Protein AF-A0A9J6D3I8-F1 (afdb_monomer)

Radius of gyration: 48.34 Å; Cα contacts (8 Å, |Δi|>4): 145; chains: 1; bounding box: 89×81×182 Å

Solvent-accessible surface area (backbone atoms only — not comparable to full-atom values): 24254 Å² total; per-residue (Å²): 132,80,57,54,45,81,54,94,93,38,80,45,73,52,69,83,80,71,78,53,41,52,40,16,69,66,66,54,48,64,86,48,51,67,92,63,45,95,60,67,54,82,35,45,40,72,47,30,55,50,78,42,70,68,62,49,96,93,42,73,67,88,67,90,76,62,42,22,14,75,70,75,69,44,87,36,45,46,68,40,93,85,39,84,58,28,52,42,73,75,76,62,91,84,64,79,81,75,86,71,77,76,81,75,82,78,89,82,82,89,80,89,82,83,88,82,90,82,87,89,80,84,85,84,90,84,85,88,82,93,86,82,90,82,88,86,82,88,82,87,81,89,79,83,88,81,87,81,82,87,83,81,94,75,80,92,84,79,81,86,81,72,86,78,74,82,75,76,80,74,90,78,80,83,74,93,64,84,78,78,76,78,52,76,67,56,56,51,52,54,51,52,56,52,49,55,53,51,51,52,53,53,51,53,51,52,52,54,53,50,52,53,53,56,60,68,69,60,67,79,78,77,75,77,79,77,85,74,80,90,79,91,75,93,76,92,86,88,90,87,75,84,73,84,75,72,73,74,78,79,66,52,71,72,57,54,56,55,49,51,56,50,49,56,54,49,50,55,52,49,53,52,48,51,53,51,59,68,46,44,63,60,55,51,50,52,55,50,48,54,55,48,51,52,52,50,49,54,51,46,68,63,46,49,60,56,52,50,52,51,51,52,52,50,51,49,64,63,47,49,62,54,54,53,49,51,54,50,52,52,54,52,51,51,51,51,50,53,52,51,54,53,50,53,49,53,53,58,64,64,65,74,71,66,80,76,85,73,84,84,78,83,83,85,135

Structure (mmCIF, N/CA/C/O backbone):
data_AF-A0A9J6D3I8-F1
#
_entry.id   AF-A0A9J6D3I8-F1
#
loop_
_atom_site.group_PDB
_atom_site.id
_atom_site.type_symbol
_atom_site.label_atom_id
_atom_site.label_alt_id
_atom_site.label_comp_id
_atom_site.label_asym_id
_atom_site.label_entity_id
_atom_site.label_seq_id
_atom_site.pdbx_PDB_ins_code
_atom_site.Cartn_x
_atom_site.Cartn_y
_atom_site.Cartn_z
_atom_site.occupancy
_atom_site.B_iso_or_equiv
_atom_site.auth_seq_id
_atom_site.auth_comp_id
_atom_site.auth_asym_id
_atom_site.auth_atom_id
_atom_site.pdbx_PDB_model_num
ATOM 1 N N . MET A 1 1 ? 6.861 -34.821 10.653 1.00 54.72 1 MET A N 1
ATOM 2 C CA . MET A 1 1 ? 7.270 -33.412 10.848 1.00 54.72 1 MET A CA 1
ATOM 3 C C . MET A 1 1 ? 6.424 -32.788 11.945 1.00 54.72 1 MET A C 1
ATOM 5 O O . MET A 1 1 ? 5.216 -33.028 11.930 1.00 54.72 1 MET A O 1
ATOM 9 N N . PRO A 1 2 ? 7.036 -32.062 12.895 1.00 58.28 2 PRO A N 1
ATOM 10 C CA . PRO A 1 2 ? 6.334 -31.507 14.048 1.00 58.28 2 PRO A CA 1
ATOM 11 C C . PRO A 1 2 ? 5.295 -30.477 13.593 1.00 58.28 2 PRO A C 1
ATOM 13 O O . PRO A 1 2 ? 5.563 -29.642 12.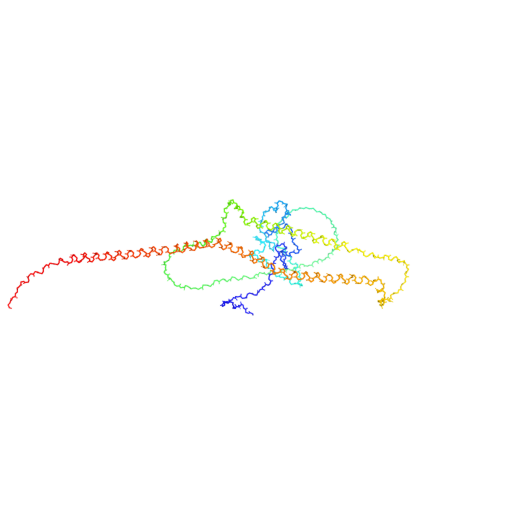732 1.00 58.28 2 PRO A O 1
ATOM 16 N N . ARG A 1 3 ? 4.077 -30.592 14.131 1.00 82.88 3 ARG A N 1
ATOM 17 C CA . ARG A 1 3 ? 2.926 -29.732 13.805 1.00 82.88 3 ARG A CA 1
ATOM 18 C C . ARG A 1 3 ? 2.858 -28.486 14.689 1.00 82.88 3 ARG A C 1
ATOM 20 O O . ARG A 1 3 ? 1.894 -27.739 14.581 1.00 82.88 3 ARG A O 1
ATOM 27 N N . THR A 1 4 ? 3.845 -28.272 15.556 1.00 92.50 4 THR A N 1
ATOM 28 C CA . THR A 1 4 ? 3.891 -27.191 16.543 1.00 92.50 4 THR A CA 1
ATOM 29 C C . THR A 1 4 ? 5.328 -26.693 16.736 1.00 92.50 4 THR A C 1
ATOM 31 O O . THR A 1 4 ? 6.273 -27.472 16.614 1.00 92.50 4 THR A O 1
ATOM 34 N N . VAL A 1 5 ? 5.488 -25.399 17.015 1.00 93.44 5 VAL A N 1
ATOM 35 C CA . VAL A 1 5 ? 6.740 -24.748 17.441 1.00 93.44 5 VAL A CA 1
ATOM 36 C C . VAL A 1 5 ? 6.465 -23.950 18.708 1.00 93.44 5 VAL A C 1
ATOM 38 O O . VAL A 1 5 ? 5.379 -23.396 18.856 1.00 93.44 5 VAL A O 1
ATOM 41 N N . LEU A 1 6 ? 7.434 -23.904 19.619 1.00 94.88 6 LEU A N 1
ATOM 42 C CA . LEU A 1 6 ? 7.361 -23.070 20.814 1.00 94.88 6 LEU A CA 1
ATOM 43 C C . LEU A 1 6 ? 7.843 -21.656 20.457 1.00 94.88 6 LEU A C 1
ATOM 45 O O . LEU A 1 6 ? 8.983 -21.489 20.028 1.00 94.88 6 LEU A O 1
ATOM 49 N N . TYR A 1 7 ? 6.985 -20.651 20.616 1.00 93.12 7 TYR A N 1
ATOM 50 C CA . TYR A 1 7 ? 7.306 -19.236 20.400 1.00 93.12 7 TYR A CA 1
ATOM 51 C C . TYR A 1 7 ? 6.684 -18.422 21.536 1.00 93.12 7 TYR A C 1
ATOM 53 O O . TYR A 1 7 ? 5.507 -18.599 21.826 1.00 93.12 7 TYR A O 1
ATOM 61 N N . ASN A 1 8 ? 7.467 -17.572 22.208 1.00 92.12 8 ASN A N 1
ATOM 62 C CA . ASN A 1 8 ? 7.037 -16.833 23.406 1.00 92.12 8 ASN A CA 1
ATOM 63 C C . ASN A 1 8 ? 6.373 -17.718 24.482 1.00 92.12 8 ASN A C 1
ATOM 65 O O . ASN A 1 8 ? 5.348 -17.353 25.044 1.00 92.12 8 ASN A O 1
ATOM 69 N N . CYS A 1 9 ? 6.944 -18.897 24.751 1.00 93.06 9 CYS A N 1
ATOM 70 C CA . CYS A 1 9 ? 6.402 -19.881 25.701 1.00 93.06 9 CYS A CA 1
ATOM 71 C C . CYS A 1 9 ? 5.016 -20.456 25.337 1.00 93.06 9 CYS A C 1
ATOM 73 O O . CYS A 1 9 ? 4.451 -21.212 26.125 1.00 93.06 9 CYS A O 1
ATOM 75 N N . GLU A 1 10 ? 4.499 -20.183 24.137 1.00 95.50 10 GLU A N 1
ATOM 76 C CA . GLU A 1 10 ? 3.258 -20.761 23.623 1.00 95.50 10 GLU A CA 1
ATOM 77 C C . GLU A 1 10 ? 3.533 -21.765 22.498 1.00 95.50 10 GLU A C 1
ATOM 79 O O . GLU A 1 10 ? 4.381 -21.561 21.623 1.00 95.50 10 GLU A O 1
ATOM 84 N N . TRP A 1 11 ? 2.797 -22.877 22.506 1.00 94.81 11 TRP A N 1
ATOM 85 C CA . TRP A 1 11 ? 2.848 -23.872 21.437 1.00 94.81 11 TRP A CA 1
ATOM 86 C C . TRP A 1 11 ? 1.990 -23.415 20.255 1.00 94.81 11 TRP A C 1
ATOM 88 O O . TRP A 1 11 ? 0.774 -23.604 20.240 1.00 94.81 11 TRP A O 1
ATOM 98 N N . LEU A 1 12 ? 2.625 -22.853 19.228 1.00 92.75 12 LEU A N 1
ATOM 99 C CA . LEU A 1 12 ? 1.948 -22.426 18.007 1.00 92.75 12 LEU A CA 1
ATOM 100 C C . LEU A 1 12 ? 1.883 -23.570 16.989 1.00 92.75 12 LEU A C 1
ATOM 102 O O . LEU A 1 12 ? 2.918 -24.155 16.657 1.00 92.75 12 LEU A O 1
ATOM 106 N N . PRO A 1 13 ? 0.704 -23.892 16.427 1.00 90.00 13 PRO A N 1
ATOM 107 C CA . PRO A 1 13 ? 0.596 -24.898 15.384 1.00 90.00 13 PRO A CA 1
ATOM 108 C C . PRO A 1 13 ? 1.262 -24.417 14.088 1.00 90.00 13 PRO A C 1
ATOM 110 O O . PRO A 1 13 ? 0.811 -23.467 13.445 1.00 90.00 13 PRO A O 1
ATOM 113 N N . VAL A 1 14 ? 2.302 -25.125 13.649 1.00 89.44 14 VAL A N 1
ATOM 114 C CA . VAL A 1 14 ? 2.928 -24.891 12.347 1.00 89.44 14 VAL A CA 1
ATOM 115 C C . VAL A 1 14 ? 2.074 -25.539 11.274 1.00 89.44 14 VAL A C 1
ATOM 117 O O . VAL A 1 14 ? 2.008 -26.762 11.130 1.00 89.44 14 VAL A O 1
ATOM 120 N N . ARG A 1 15 ? 1.437 -24.701 10.463 1.00 79.88 15 ARG A N 1
ATOM 121 C CA . ARG A 1 15 ? 0.871 -25.135 9.189 1.00 79.88 15 ARG A CA 1
ATOM 122 C C . ARG A 1 15 ? 1.967 -25.021 8.141 1.00 79.88 15 ARG A C 1
ATOM 124 O O . ARG A 1 15 ? 2.566 -23.960 8.001 1.00 79.88 15 ARG A O 1
ATOM 131 N N . LEU A 1 16 ? 2.208 -26.099 7.390 1.00 75.56 16 LEU A N 1
ATOM 132 C CA . LEU A 1 16 ? 3.033 -26.042 6.182 1.00 75.56 16 LEU A CA 1
ATOM 133 C C . LEU A 1 16 ? 2.551 -24.862 5.341 1.00 75.56 16 LEU A C 1
ATOM 135 O O . LEU A 1 16 ? 1.403 -24.861 4.883 1.00 75.56 16 LEU A O 1
ATOM 139 N N . TYR A 1 17 ? 3.416 -23.862 5.170 1.00 73.44 17 TYR A N 1
ATOM 140 C CA . TYR A 1 17 ? 3.144 -22.731 4.301 1.00 73.44 17 TYR A CA 1
ATOM 141 C C . TYR A 1 17 ? 2.974 -23.276 2.885 1.00 73.44 17 TYR A C 1
ATOM 143 O O . TYR A 1 17 ? 3.937 -23.538 2.161 1.00 73.44 17 TYR A O 1
ATOM 151 N N . LYS A 1 18 ? 1.724 -23.514 2.483 1.00 70.62 18 LYS A N 1
ATOM 152 C CA . LYS A 1 18 ? 1.412 -23.746 1.081 1.00 70.62 18 LYS A CA 1
ATOM 153 C C . LYS A 1 18 ? 1.742 -22.424 0.409 1.00 70.62 18 LYS A C 1
ATOM 155 O O . LYS A 1 18 ? 1.072 -21.439 0.697 1.00 70.62 18 LYS A O 1
ATOM 160 N N . LYS A 1 19 ? 2.781 -22.401 -0.436 1.00 69.50 19 LYS A N 1
ATOM 161 C CA . LYS A 1 19 ? 3.134 -21.261 -1.296 1.00 69.50 19 LYS A CA 1
ATOM 162 C C . LYS A 1 19 ? 1.958 -20.965 -2.227 1.00 69.50 19 LYS A C 1
ATOM 164 O O . LYS A 1 19 ? 1.922 -21.392 -3.377 1.00 69.50 19 LYS A O 1
ATOM 169 N N . THR A 1 20 ? 0.937 -20.317 -1.695 1.00 76.88 20 THR A N 1
ATOM 170 C CA . THR A 1 20 ? -0.232 -19.893 -2.435 1.00 76.88 20 THR A CA 1
ATOM 171 C C . THR A 1 20 ? 0.034 -18.478 -2.880 1.00 76.88 20 THR A C 1
ATOM 173 O O . THR A 1 20 ? 0.005 -17.547 -2.078 1.00 76.88 20 THR A O 1
ATOM 176 N N . VAL A 1 21 ? 0.328 -18.331 -4.163 1.00 81.25 21 VAL A N 1
ATOM 177 C CA . VAL A 1 21 ? 0.523 -17.017 -4.758 1.00 81.25 21 VAL A CA 1
ATOM 178 C C . VAL A 1 21 ? -0.868 -16.424 -4.990 1.00 81.25 21 VAL A C 1
ATOM 180 O O . VAL A 1 21 ? -1.710 -17.104 -5.591 1.00 81.25 21 VAL A O 1
ATOM 183 N N . PRO A 1 22 ? -1.163 -15.212 -4.487 1.00 85.06 22 PRO A N 1
ATOM 184 C CA . PRO A 1 22 ? -2.427 -14.564 -4.786 1.00 85.06 22 PRO A CA 1
ATOM 185 C C . PRO A 1 22 ? -2.542 -14.353 -6.298 1.00 85.06 22 PRO A C 1
ATOM 187 O O . PRO A 1 22 ? -1.570 -13.992 -6.963 1.00 85.06 22 PRO A O 1
ATOM 190 N N . ALA A 1 23 ? -3.724 -14.599 -6.856 1.00 87.19 23 ALA A N 1
ATOM 191 C CA . ALA A 1 23 ? -3.983 -14.231 -8.241 1.00 87.19 23 ALA A CA 1
ATOM 192 C C . ALA A 1 23 ? -4.012 -12.703 -8.378 1.00 87.19 23 ALA A C 1
ATOM 194 O O . ALA A 1 23 ? -4.581 -12.009 -7.533 1.00 87.19 23 ALA A O 1
ATOM 195 N N . CYS A 1 24 ? -3.413 -12.187 -9.447 1.00 88.56 24 CYS A N 1
ATOM 196 C CA . CYS A 1 24 ? -3.426 -10.770 -9.762 1.00 88.56 24 CYS A CA 1
ATOM 197 C C . CYS A 1 24 ? -4.877 -10.285 -9.928 1.00 88.56 24 CYS A C 1
ATOM 199 O O . CYS A 1 24 ? -5.630 -10.887 -10.700 1.00 88.56 24 CYS A O 1
ATOM 201 N N . PRO A 1 25 ? -5.290 -9.200 -9.247 1.00 83.88 25 PRO A N 1
ATOM 202 C CA . PRO A 1 25 ? -6.663 -8.706 -9.321 1.00 83.88 25 PRO A CA 1
ATOM 203 C C . PRO A 1 25 ? -7.023 -8.152 -10.708 1.00 83.88 25 PRO A C 1
ATOM 205 O O . PRO A 1 25 ? -8.197 -8.145 -11.062 1.00 83.88 25 PRO A O 1
ATOM 208 N N . PHE A 1 26 ? -6.037 -7.737 -11.512 1.00 87.62 26 PHE A N 1
ATOM 209 C CA . PHE A 1 26 ? -6.276 -7.173 -12.844 1.00 87.62 26 PHE A CA 1
ATOM 210 C C . PHE A 1 26 ? -6.470 -8.239 -13.928 1.00 87.62 26 PHE A C 1
ATOM 212 O O . PHE A 1 26 ? -7.399 -8.146 -14.732 1.00 87.62 26 PHE A O 1
ATOM 219 N N . CYS A 1 27 ? -5.615 -9.266 -13.962 1.00 87.62 27 CYS A N 1
ATOM 220 C CA . CYS A 1 27 ? -5.644 -10.277 -15.027 1.00 87.62 27 CYS A CA 1
ATOM 221 C C . CYS A 1 27 ? -6.119 -11.668 -14.570 1.00 87.62 27 CYS A C 1
ATOM 223 O O . CYS A 1 27 ? -6.402 -12.522 -15.410 1.00 87.62 27 CYS A O 1
ATOM 225 N N . GLY A 1 28 ? -6.212 -11.913 -13.260 1.00 85.62 28 GLY A N 1
ATOM 226 C CA . GLY A 1 28 ? -6.651 -13.183 -12.680 1.00 85.62 28 GLY A CA 1
ATOM 227 C C . GLY A 1 28 ? -5.621 -14.318 -12.720 1.00 85.62 28 GLY A C 1
ATOM 228 O O . GLY A 1 28 ? -5.941 -15.430 -12.295 1.00 85.62 28 GLY A O 1
ATOM 229 N N . THR A 1 29 ? -4.398 -14.087 -13.212 1.00 87.88 29 THR A N 1
ATOM 230 C CA . THR A 1 29 ? -3.335 -15.105 -13.219 1.00 87.88 29 THR A CA 1
ATOM 231 C C . THR A 1 29 ? -2.461 -15.010 -11.969 1.00 87.88 29 THR A C 1
ATOM 233 O O . THR A 1 29 ? -2.349 -13.959 -11.343 1.00 87.88 29 THR A O 1
ATOM 236 N N . VAL A 1 30 ? -1.872 -16.134 -11.561 1.00 86.88 30 VAL A N 1
ATOM 237 C CA . VAL A 1 30 ? -0.901 -16.179 -10.456 1.00 86.88 30 VAL A CA 1
ATOM 238 C C . VAL A 1 30 ? 0.516 -15.958 -10.975 1.00 86.88 30 VAL A C 1
ATOM 240 O O . VAL A 1 30 ? 0.806 -16.283 -12.124 1.00 86.88 30 VAL A O 1
ATOM 243 N N . GLY A 1 31 ? 1.400 -15.456 -10.112 1.00 86.38 31 GLY A N 1
ATOM 244 C CA . GLY A 1 31 ? 2.834 -15.326 -10.401 1.00 86.38 31 GLY A CA 1
ATOM 245 C C . GLY A 1 31 ? 3.345 -13.892 -10.523 1.00 86.38 31 GLY A C 1
ATOM 246 O O . GLY A 1 31 ? 4.540 -13.705 -10.699 1.00 86.38 31 GLY A O 1
ATOM 247 N N . HIS A 1 32 ? 2.478 -12.888 -10.398 1.00 90.06 32 HIS A N 1
ATOM 248 C CA . HIS A 1 32 ? 2.875 -11.481 -10.363 1.00 90.06 32 HIS A CA 1
ATOM 249 C C . HIS A 1 32 ? 1.959 -10.676 -9.441 1.00 90.06 32 HIS A C 1
ATOM 251 O O . HIS A 1 32 ? 0.863 -11.120 -9.083 1.00 90.06 32 HIS A O 1
ATOM 257 N N . ARG A 1 33 ? 2.421 -9.489 -9.054 1.00 89.25 33 ARG A N 1
ATOM 258 C CA . ARG A 1 33 ? 1.653 -8.551 -8.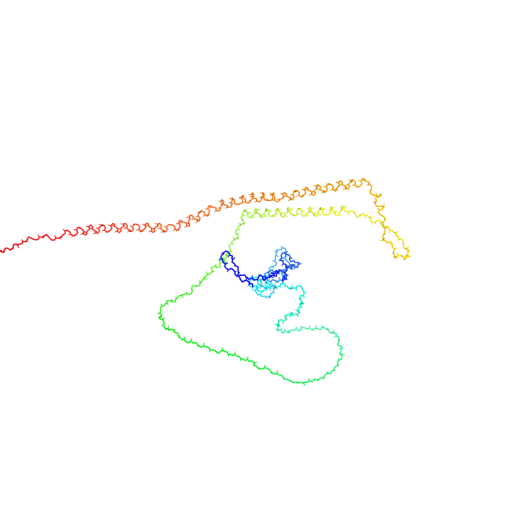239 1.00 89.25 33 ARG A CA 1
ATOM 259 C C . ARG A 1 33 ? 0.846 -7.608 -9.132 1.00 89.25 33 ARG A C 1
ATOM 261 O O . ARG A 1 33 ? 1.110 -7.490 -10.321 1.00 89.25 33 ARG A O 1
ATOM 268 N N . ALA A 1 34 ? -0.160 -6.951 -8.563 1.00 86.19 34 ALA A N 1
ATOM 269 C CA . ALA A 1 34 ? -1.067 -6.074 -9.304 1.00 86.19 34 ALA A CA 1
ATOM 270 C C . ALA A 1 34 ? -0.328 -4.924 -10.026 1.00 86.19 34 ALA A C 1
ATOM 272 O O . ALA A 1 34 ? -0.622 -4.631 -11.179 1.00 86.19 34 ALA A O 1
ATOM 273 N N . ASP A 1 35 ? 0.661 -4.340 -9.355 1.00 88.62 35 ASP A N 1
ATOM 274 C CA . ASP A 1 35 ? 1.550 -3.274 -9.825 1.00 88.62 35 ASP A CA 1
ATOM 275 C C . ASP A 1 35 ? 2.528 -3.721 -10.921 1.00 88.62 35 ASP A C 1
ATOM 277 O O . ASP A 1 35 ? 2.914 -2.918 -11.762 1.00 88.62 35 ASP A O 1
ATOM 281 N N . THR A 1 36 ? 2.882 -5.007 -10.964 1.00 91.25 36 THR A N 1
ATOM 282 C CA . THR A 1 36 ? 3.782 -5.586 -11.977 1.00 91.25 36 THR A CA 1
ATOM 283 C C . THR A 1 36 ? 3.041 -6.457 -12.985 1.00 91.25 36 THR A C 1
ATOM 285 O O . THR A 1 36 ? 3.606 -7.380 -13.574 1.00 91.25 36 THR A O 1
ATOM 288 N N . CYS A 1 37 ? 1.742 -6.207 -13.176 1.00 91.50 37 CYS A N 1
ATOM 289 C CA . CYS A 1 37 ? 0.950 -6.984 -14.112 1.00 91.50 37 CYS A CA 1
ATOM 290 C C . CYS A 1 37 ? 1.461 -6.761 -15.543 1.00 91.50 37 CYS A C 1
ATOM 292 O O . CYS A 1 37 ? 1.400 -5.636 -16.024 1.00 91.50 37 CYS A O 1
ATOM 294 N N . PRO A 1 38 ? 1.897 -7.809 -16.269 1.00 92.38 38 PRO A N 1
ATOM 295 C CA . PRO A 1 38 ? 2.377 -7.660 -17.645 1.00 92.38 38 PRO A CA 1
ATOM 296 C C . PRO A 1 38 ? 1.236 -7.410 -18.641 1.00 92.38 38 PRO A C 1
ATOM 298 O O . PRO A 1 38 ? 1.473 -7.111 -19.806 1.00 92.38 38 PRO A O 1
ATOM 301 N N . ARG A 1 39 ? -0.016 -7.612 -18.213 1.00 89.31 39 ARG A N 1
ATOM 302 C CA . ARG A 1 39 ? -1.226 -7.426 -19.022 1.00 89.31 39 ARG A CA 1
ATOM 303 C C . ARG A 1 39 ? -2.309 -6.751 -18.181 1.00 89.31 39 ARG A C 1
ATOM 305 O O . ARG A 1 39 ? -3.324 -7.396 -17.881 1.00 89.31 39 ARG A O 1
ATOM 312 N N . PRO A 1 40 ? -2.098 -5.496 -17.746 1.00 87.19 40 PRO A N 1
ATOM 313 C CA . PRO A 1 40 ? -3.163 -4.757 -17.098 1.00 87.19 40 PRO A CA 1
ATOM 314 C C . PRO A 1 40 ? -4.270 -4.591 -18.140 1.00 87.19 40 PRO A C 1
ATOM 316 O O . PRO A 1 40 ? -4.008 -4.184 -19.268 1.00 87.19 40 PRO A O 1
ATOM 319 N N . LYS A 1 41 ? -5.500 -4.987 -17.811 1.00 86.00 41 LYS A N 1
ATOM 320 C CA . LYS A 1 41 ? -6.650 -4.725 -18.681 1.00 86.00 41 LYS A CA 1
ATOM 321 C C . LYS A 1 41 ? -7.172 -3.334 -18.321 1.00 86.00 41 LYS A C 1
ATOM 323 O O . LYS A 1 41 ? -7.840 -3.233 -17.288 1.00 86.00 41 LYS A O 1
ATOM 328 N N . PRO A 1 42 ? -6.844 -2.274 -19.088 1.00 84.31 42 PRO A N 1
ATOM 329 C CA . PRO A 1 42 ? -7.384 -0.948 -18.814 1.00 84.31 42 PRO A CA 1
ATOM 330 C C . PRO A 1 42 ? -8.910 -0.991 -18.919 1.00 84.31 42 PRO A C 1
ATOM 332 O O . PRO A 1 42 ? -9.464 -1.798 -19.669 1.00 84.31 42 PRO A O 1
ATOM 335 N N . GLY A 1 43 ? -9.591 -0.163 -18.127 1.00 85.50 43 GLY A N 1
ATOM 336 C CA . GLY A 1 43 ? -11.053 -0.094 -18.144 1.00 85.50 43 GLY A CA 1
ATOM 337 C C . GLY A 1 43 ? -11.734 -1.345 -17.591 1.00 85.50 43 GLY A C 1
ATOM 338 O O . GLY A 1 43 ? -12.799 -1.721 -18.053 1.00 85.50 43 GLY A O 1
ATOM 339 N N . ARG A 1 44 ? -11.145 -2.053 -16.625 1.00 87.56 44 ARG A N 1
ATOM 340 C CA . ARG A 1 44 ? -11.857 -3.120 -15.911 1.00 87.56 44 ARG A CA 1
ATOM 341 C C . ARG A 1 44 ? -12.038 -2.723 -14.457 1.00 87.56 44 ARG A C 1
ATOM 343 O O . ARG A 1 44 ? -11.066 -2.406 -13.776 1.00 87.56 44 ARG A O 1
ATOM 350 N N . CYS A 1 45 ? -13.274 -2.754 -13.969 1.00 86.56 45 CYS A N 1
ATOM 351 C CA . CYS A 1 45 ? -13.543 -2.440 -12.573 1.00 86.56 45 CYS A CA 1
ATOM 352 C C . CYS A 1 45 ? -12.888 -3.485 -11.660 1.00 86.56 45 CYS A C 1
ATOM 354 O O . CYS A 1 45 ? -13.103 -4.688 -11.814 1.00 86.56 45 CYS A O 1
ATOM 356 N N . THR A 1 46 ? -12.111 -3.037 -10.676 1.00 82.12 46 THR A N 1
ATOM 357 C CA . THR A 1 46 ? -11.408 -3.915 -9.723 1.00 82.12 46 THR A CA 1
ATOM 358 C C . THR A 1 46 ? -12.362 -4.656 -8.783 1.00 82.12 46 THR A C 1
ATOM 360 O O . THR A 1 46 ? -12.024 -5.725 -8.272 1.00 82.12 46 THR A O 1
ATOM 363 N N . SER A 1 47 ? -13.567 -4.117 -8.575 1.00 84.56 47 SER A N 1
ATOM 364 C CA . SER A 1 47 ? -14.573 -4.694 -7.679 1.00 84.56 47 SER A CA 1
ATOM 365 C C . SER A 1 47 ? -15.447 -5.746 -8.364 1.00 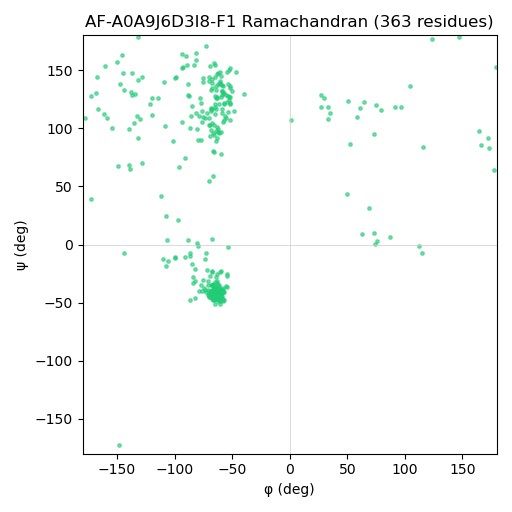84.56 47 SER A C 1
ATOM 367 O O . SER A 1 47 ? -15.613 -6.833 -7.808 1.00 84.56 47 SER A O 1
ATOM 369 N N . CYS A 1 48 ? -15.984 -5.455 -9.555 1.00 86.56 48 CYS A N 1
ATOM 370 C CA . CYS A 1 48 ? -16.901 -6.358 -10.264 1.00 86.56 48 CYS A CA 1
ATOM 371 C C . CYS A 1 48 ? -16.298 -7.077 -11.474 1.00 86.56 48 CYS A C 1
ATOM 373 O O . CYS A 1 48 ? -16.893 -8.023 -11.980 1.00 86.56 48 CYS A O 1
ATOM 375 N N . GLY A 1 49 ? -15.138 -6.644 -11.971 1.00 83.69 49 GLY A N 1
ATOM 376 C CA . GLY A 1 49 ? -14.507 -7.249 -13.139 1.00 83.69 49 GLY A CA 1
ATOM 377 C C . GLY A 1 49 ? -15.166 -6.930 -14.485 1.00 83.69 49 GLY A C 1
ATOM 378 O O . GLY A 1 49 ? -14.676 -7.413 -15.509 1.00 83.69 49 GLY A O 1
ATOM 379 N N . VAL A 1 50 ? -16.239 -6.130 -14.498 1.00 88.56 50 VAL A N 1
ATOM 380 C CA . VAL A 1 50 ? -16.907 -5.648 -15.715 1.00 88.56 50 VAL A CA 1
ATOM 381 C C . VAL A 1 50 ? -15.979 -4.691 -16.461 1.00 88.56 50 VAL A C 1
ATOM 383 O O . VAL A 1 50 ? -15.219 -3.936 -15.845 1.00 88.56 50 VAL A O 1
ATOM 386 N N . GLN A 1 51 ? -16.012 -4.766 -17.792 1.00 88.81 51 GLN A N 1
ATOM 387 C CA . GLN A 1 51 ? -15.316 -3.827 -18.659 1.00 88.81 51 GLN A CA 1
ATOM 388 C C . GLN A 1 51 ? -16.083 -2.498 -18.620 1.00 88.81 51 GLN A C 1
ATOM 390 O O . GLN A 1 51 ? -17.207 -2.411 -19.102 1.00 88.81 51 GLN A O 1
ATOM 395 N N . VAL A 1 52 ? -15.495 -1.498 -17.980 1.00 89.56 52 VAL A N 1
ATOM 396 C CA . VAL A 1 52 ? -15.963 -0.116 -17.972 1.00 89.56 52 VAL A CA 1
ATOM 397 C C . VAL A 1 52 ? -15.317 0.578 -19.176 1.00 89.56 52 VAL A C 1
ATOM 399 O O . VAL A 1 52 ? -14.136 0.328 -19.447 1.00 89.56 52 VAL A O 1
ATOM 402 N N . PRO A 1 53 ? -16.047 1.421 -19.924 1.00 86.75 53 PRO A N 1
ATOM 403 C CA . PRO A 1 53 ? -15.438 2.286 -20.929 1.00 86.75 53 PRO A CA 1
ATOM 404 C C . PRO A 1 53 ? -14.204 3.001 -20.361 1.00 86.75 53 PRO A C 1
ATOM 406 O O . PRO A 1 53 ? -14.121 3.250 -19.154 1.00 86.75 53 PRO A O 1
ATOM 409 N N . ALA A 1 54 ? -13.212 3.272 -21.214 1.00 80.25 54 ALA A N 1
ATOM 410 C CA . ALA A 1 54 ? -12.026 4.012 -20.791 1.00 80.25 54 ALA A CA 1
ATOM 411 C C . ALA A 1 54 ? -12.463 5.315 -20.108 1.00 80.25 54 ALA A C 1
ATOM 413 O O . ALA A 1 54 ? -13.399 5.960 -20.577 1.00 80.25 54 ALA A O 1
ATOM 414 N N . ALA A 1 55 ? -11.819 5.651 -18.985 1.00 81.00 55 ALA A N 1
ATOM 415 C CA . ALA A 1 55 ? -12.179 6.824 -18.199 1.00 81.00 55 ALA A CA 1
ATOM 416 C C . ALA A 1 55 ? -12.234 8.054 -19.112 1.00 81.00 55 ALA A C 1
ATOM 418 O O . ALA A 1 55 ? -11.257 8.380 -19.789 1.00 81.00 55 ALA A O 1
ATOM 419 N N . THR A 1 56 ? -13.395 8.695 -19.147 1.00 80.94 56 THR A N 1
ATOM 420 C CA . THR A 1 56 ? -13.568 10.003 -19.768 1.00 80.94 56 THR A CA 1
ATOM 421 C C . THR A 1 56 ? -12.769 11.043 -18.972 1.00 80.94 56 THR A C 1
ATOM 423 O O . THR A 1 56 ? -12.494 10.816 -17.790 1.00 80.94 56 THR A O 1
ATOM 426 N N . PRO A 1 57 ? -12.373 12.180 -19.574 1.00 84.00 57 PRO A N 1
ATOM 427 C CA . PRO A 1 57 ? -11.665 13.249 -18.859 1.00 84.00 57 PRO A CA 1
ATOM 428 C C . PRO A 1 57 ? -12.413 13.737 -17.605 1.00 84.00 57 PRO A C 1
ATOM 430 O O . PRO A 1 57 ? -11.773 14.159 -16.646 1.00 84.00 57 PRO A O 1
ATOM 433 N N . ASP A 1 58 ? -13.738 13.576 -17.572 1.00 82.62 58 ASP A N 1
ATOM 434 C CA . ASP A 1 58 ? -14.607 13.931 -16.443 1.00 82.62 58 ASP A CA 1
ATOM 435 C C . ASP A 1 58 ? -14.642 12.884 -15.309 1.00 82.62 58 ASP A C 1
ATOM 437 O O . ASP A 1 58 ? -15.340 13.064 -14.313 1.00 82.62 58 ASP A O 1
ATOM 441 N N . GLY A 1 59 ? -13.890 11.783 -15.430 1.00 77.81 59 GLY A N 1
ATOM 442 C CA . GLY A 1 59 ? -13.783 10.738 -14.410 1.00 77.81 59 GLY A CA 1
ATOM 443 C C . GLY A 1 59 ? -14.155 9.331 -14.898 1.00 77.81 59 GLY A C 1
ATOM 444 O O . GLY A 1 59 ? -14.515 9.126 -16.062 1.00 77.81 59 GLY A O 1
ATOM 445 N N . PRO A 1 60 ? -14.023 8.310 -14.027 1.00 76.81 60 PRO A N 1
ATOM 446 C CA . PRO A 1 60 ? -14.421 6.945 -14.348 1.00 76.81 60 PRO A CA 1
ATOM 447 C C . PRO A 1 60 ? -15.933 6.885 -14.569 1.00 76.81 60 PRO A C 1
ATOM 449 O O . PRO A 1 60 ? -16.700 7.286 -13.700 1.00 76.81 60 PRO A O 1
ATOM 452 N N . THR A 1 61 ? -16.356 6.350 -15.715 1.00 84.75 61 THR A N 1
ATOM 453 C CA . THR A 1 61 ? -17.775 6.186 -16.040 1.00 84.75 61 THR A CA 1
ATOM 454 C C . THR A 1 61 ? -18.476 5.409 -14.928 1.00 84.75 61 THR A C 1
ATOM 456 O O . THR A 1 61 ? -18.079 4.283 -14.588 1.00 84.75 61 THR A O 1
ATOM 459 N N . GLU A 1 62 ? -19.509 6.016 -14.346 1.00 87.00 62 GLU A N 1
ATOM 460 C CA . GLU A 1 62 ? -20.344 5.341 -13.364 1.00 87.00 62 GLU A CA 1
ATOM 461 C C . GLU A 1 62 ? -20.948 4.087 -13.997 1.00 87.00 62 GLU A C 1
ATOM 463 O O . GLU A 1 62 ? -21.478 4.096 -15.107 1.00 87.00 62 GLU A O 1
ATOM 468 N N . HIS A 1 63 ? -20.828 2.969 -13.293 1.00 89.06 63 HIS A N 1
ATOM 469 C CA . HIS A 1 63 ? -21.470 1.721 -13.670 1.00 89.06 63 HIS A CA 1
ATOM 470 C C . HIS A 1 63 ? -22.052 1.092 -12.414 1.00 89.06 63 HIS A C 1
ATOM 472 O O . HIS A 1 63 ? -21.488 1.208 -11.321 1.00 89.06 63 HIS A O 1
ATOM 478 N N . GLN A 1 64 ? -23.166 0.381 -12.566 1.00 92.44 64 GLN A N 1
ATOM 479 C CA . GLN A 1 64 ? -23.763 -0.352 -11.461 1.00 92.44 64 GLN A CA 1
ATOM 480 C C . GLN A 1 64 ? -22.844 -1.521 -11.078 1.00 92.44 64 GLN A C 1
ATOM 482 O O . GLN A 1 64 ? -22.789 -2.563 -11.735 1.00 92.44 64 GLN A O 1
ATOM 487 N N . CYS A 1 65 ? -22.046 -1.319 -10.031 1.00 91.12 65 CYS A N 1
ATOM 488 C CA . CYS A 1 65 ? -21.013 -2.260 -9.629 1.00 91.12 65 CYS A CA 1
ATOM 489 C C . CYS A 1 65 ? -21.618 -3.426 -8.835 1.00 91.12 65 CYS A C 1
ATOM 491 O O . CYS A 1 65 ? -21.706 -3.383 -7.610 1.00 91.12 65 CYS A O 1
ATOM 493 N N . ILE A 1 66 ? -22.015 -4.494 -9.529 1.00 92.44 66 ILE A N 1
ATOM 494 C CA . ILE A 1 66 ? -22.410 -5.753 -8.885 1.00 92.44 66 ILE A CA 1
ATOM 495 C C . ILE A 1 66 ? -21.140 -6.583 -8.649 1.00 92.44 66 ILE A C 1
ATOM 497 O O . ILE A 1 66 ? -20.529 -7.032 -9.620 1.00 92.44 66 ILE A O 1
ATOM 501 N N . PRO A 1 67 ? -20.684 -6.789 -7.399 1.00 88.56 67 PRO A N 1
ATOM 502 C CA . PRO A 1 67 ? -19.417 -7.460 -7.132 1.00 88.56 67 PRO A CA 1
ATOM 503 C C . PRO A 1 67 ? -19.436 -8.893 -7.673 1.00 88.56 67 PRO A C 1
ATOM 505 O O . PRO A 1 67 ? -20.245 -9.716 -7.256 1.00 88.56 67 PRO A O 1
ATOM 508 N N . SER A 1 68 ? -18.504 -9.195 -8.573 1.00 91.50 68 SER A N 1
ATOM 509 C CA . SER A 1 68 ? -18.314 -10.516 -9.163 1.00 91.50 68 SER A CA 1
ATOM 510 C C . SER A 1 68 ? -16.833 -10.874 -9.154 1.00 91.50 68 SER A C 1
ATOM 512 O O . SER A 1 68 ? -15.961 -10.100 -9.558 1.00 91.50 68 SER A O 1
ATOM 514 N N . CYS A 1 69 ? -16.530 -12.061 -8.642 1.00 88.56 69 CYS A N 1
ATOM 515 C CA . CYS A 1 69 ? -15.173 -12.536 -8.471 1.00 88.56 69 CYS A CA 1
ATOM 516 C C . CYS A 1 69 ? -14.607 -12.978 -9.819 1.00 88.56 69 CYS A C 1
ATOM 518 O O . CYS A 1 69 ? -15.002 -14.014 -10.344 1.00 88.56 69 CYS A O 1
ATOM 520 N N . LEU A 1 70 ? -13.580 -12.304 -10.328 1.00 84.69 70 LEU A N 1
ATOM 521 C CA . LEU A 1 70 ? -12.928 -12.668 -11.593 1.00 84.69 70 LEU A CA 1
ATOM 522 C C . LEU A 1 70 ? -12.337 -14.084 -11.604 1.00 84.69 70 LEU A C 1
ATOM 524 O O . LEU A 1 70 ? -12.131 -14.667 -12.664 1.00 84.69 70 LEU A O 1
ATOM 528 N N . LEU A 1 71 ? -12.047 -14.643 -10.428 1.00 86.88 71 LEU A N 1
ATOM 529 C CA . LEU A 1 71 ? -11.416 -15.955 -10.308 1.00 86.88 71 LEU A CA 1
ATOM 530 C C . LEU A 1 71 ? -12.421 -17.104 -10.382 1.00 86.88 71 LEU A C 1
ATOM 532 O O . LEU A 1 71 ? -12.010 -18.216 -10.726 1.00 86.88 71 LEU A O 1
ATOM 536 N N . ARG A 1 72 ? -13.681 -16.867 -9.982 1.00 89.56 72 ARG A N 1
ATOM 537 C CA . ARG A 1 72 ? -14.698 -17.918 -9.777 1.00 89.56 72 ARG A CA 1
ATOM 538 C C . ARG A 1 72 ? -16.134 -17.548 -10.162 1.00 89.56 72 ARG A C 1
ATOM 540 O O . ARG A 1 72 ? -16.990 -18.415 -10.089 1.00 89.56 72 ARG A O 1
ATOM 547 N N . GLY A 1 73 ? -16.408 -16.297 -10.515 1.00 89.19 73 GLY A N 1
ATOM 548 C CA . GLY A 1 73 ? -17.737 -15.777 -10.855 1.00 89.19 73 GLY A CA 1
ATOM 549 C C . GLY A 1 73 ? -18.703 -15.590 -9.677 1.00 89.19 73 GLY A C 1
ATOM 550 O O . GLY A 1 73 ? -19.885 -15.380 -9.903 1.00 89.19 73 GLY A O 1
ATOM 551 N N . GLY A 1 74 ? -18.247 -15.702 -8.423 1.00 91.75 74 GLY A N 1
ATOM 552 C CA . GLY A 1 74 ? -19.119 -15.558 -7.245 1.00 91.75 74 GLY A CA 1
ATOM 553 C C . GLY A 1 74 ? -19.394 -14.100 -6.856 1.00 91.75 74 GLY A C 1
ATOM 554 O O . GLY A 1 74 ? -18.578 -13.237 -7.158 1.00 91.75 74 GLY A O 1
ATOM 555 N N . GLY A 1 75 ? -20.479 -13.850 -6.112 1.00 93.00 75 GLY A N 1
ATOM 556 C CA . GLY A 1 75 ? -20.928 -12.523 -5.647 1.00 93.00 75 GLY A CA 1
ATOM 557 C C . GLY A 1 75 ? -20.051 -11.865 -4.568 1.00 93.00 75 GLY A C 1
ATOM 558 O O . GLY A 1 75 ? -20.520 -11.565 -3.477 1.00 93.00 75 GLY A O 1
ATOM 559 N N . HIS A 1 76 ? -18.750 -11.722 -4.815 1.00 90.19 76 HIS A N 1
ATOM 560 C CA . HIS A 1 76 ? -17.790 -11.080 -3.914 1.00 90.19 76 HIS A CA 1
ATOM 561 C C . HIS A 1 76 ? -16.654 -10.425 -4.703 1.00 90.19 76 HIS A C 1
ATOM 563 O O . HIS A 1 76 ? -16.336 -10.841 -5.817 1.00 90.19 76 HIS A O 1
ATOM 569 N N . LYS A 1 77 ? -15.983 -9.438 -4.098 1.00 86.75 77 LYS A N 1
ATOM 570 C CA . LYS A 1 77 ? -14.819 -8.775 -4.705 1.00 86.75 77 LYS A CA 1
ATOM 571 C C . LYS A 1 77 ? -13.686 -9.773 -4.969 1.00 86.75 77 LYS A C 1
ATOM 573 O O . LYS A 1 77 ? -13.400 -10.657 -4.152 1.00 86.75 77 LYS A O 1
ATOM 578 N N . THR A 1 78 ? -13.008 -9.618 -6.102 1.00 84.12 78 THR A N 1
ATOM 579 C CA . THR A 1 78 ? -11.843 -10.439 -6.460 1.00 84.12 78 THR A CA 1
ATOM 580 C C . THR A 1 78 ? -10.763 -10.330 -5.379 1.00 84.12 78 THR A C 1
ATOM 582 O O . THR A 1 78 ? -10.295 -9.240 -5.075 1.00 84.12 78 THR A O 1
ATOM 585 N N . GLY A 1 79 ? -10.374 -11.459 -4.775 1.00 80.31 79 GLY A N 1
ATOM 586 C CA . GLY A 1 79 ? -9.354 -11.489 -3.717 1.00 80.31 79 GLY A CA 1
ATOM 587 C C . GLY A 1 79 ? -9.862 -11.259 -2.287 1.00 80.31 79 GLY A C 1
ATOM 588 O O . GLY A 1 79 ? -9.041 -11.219 -1.372 1.00 80.31 79 GLY A O 1
ATOM 589 N N . ALA A 1 80 ? -11.181 -11.172 -2.063 1.00 88.81 80 ALA A N 1
ATOM 590 C CA . ALA A 1 80 ? -11.757 -11.124 -0.715 1.00 88.81 80 ALA A CA 1
ATOM 591 C C . ALA A 1 80 ? -11.255 -12.285 0.172 1.00 88.81 80 ALA A C 1
ATOM 593 O O . ALA A 1 80 ? -10.937 -13.367 -0.330 1.00 88.81 80 ALA A O 1
ATOM 594 N N . ALA A 1 81 ? -11.211 -12.088 1.495 1.00 86.50 81 ALA A N 1
ATOM 595 C CA . ALA A 1 81 ? -10.706 -13.087 2.446 1.00 86.50 81 ALA A CA 1
ATOM 596 C C . ALA A 1 81 ? -11.424 -14.449 2.334 1.00 86.50 81 ALA A C 1
ATOM 598 O O . ALA A 1 81 ? -10.775 -15.488 2.400 1.00 86.50 81 ALA A O 1
ATOM 599 N N . GLY A 1 82 ? -12.734 -14.443 2.055 1.00 87.88 82 GLY A N 1
ATOM 600 C CA . GLY A 1 82 ? -13.540 -15.650 1.820 1.00 87.88 82 GLY A CA 1
ATOM 601 C C . GLY A 1 82 ? -13.417 -16.257 0.414 1.00 87.88 82 GLY A C 1
ATOM 602 O O . GLY A 1 82 ? -14.021 -17.290 0.114 1.00 87.88 82 GLY A O 1
ATOM 603 N N . CYS A 1 83 ? -12.639 -15.657 -0.490 1.00 88.12 83 CYS A N 1
ATOM 604 C CA . CYS A 1 83 ? -12.441 -16.202 -1.823 1.00 88.12 83 CYS A CA 1
ATOM 605 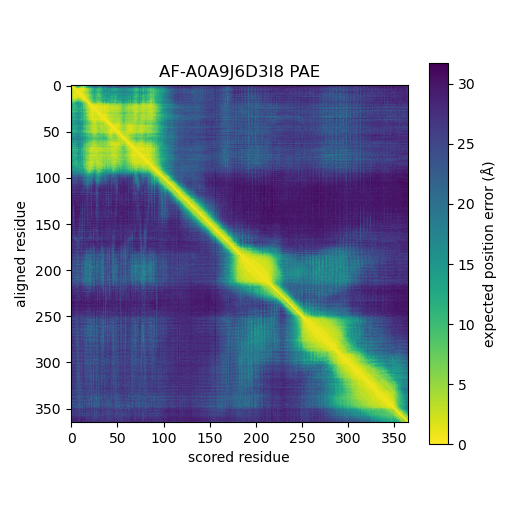C C . CYS A 1 83 ? -11.465 -17.388 -1.772 1.00 88.12 83 CYS A C 1
ATOM 607 O O . CYS A 1 83 ? -10.272 -17.244 -2.001 1.00 88.12 83 CYS A O 1
ATOM 609 N N . ALA A 1 84 ? -11.966 -18.603 -1.588 1.00 87.06 84 ALA A N 1
ATOM 610 C CA . ALA A 1 84 ? -11.234 -19.854 -1.843 1.00 87.06 84 ALA A CA 1
ATOM 611 C C . ALA A 1 84 ? -10.596 -20.006 -3.260 1.00 87.06 84 ALA A C 1
ATOM 613 O O . ALA A 1 84 ? -9.946 -21.008 -3.524 1.00 87.06 84 ALA A O 1
ATOM 614 N N . GLY A 1 85 ? -10.761 -19.043 -4.180 1.00 85.38 85 GLY A N 1
ATOM 615 C CA . GLY A 1 85 ? -10.066 -18.977 -5.473 1.00 85.38 85 GLY A CA 1
ATOM 616 C 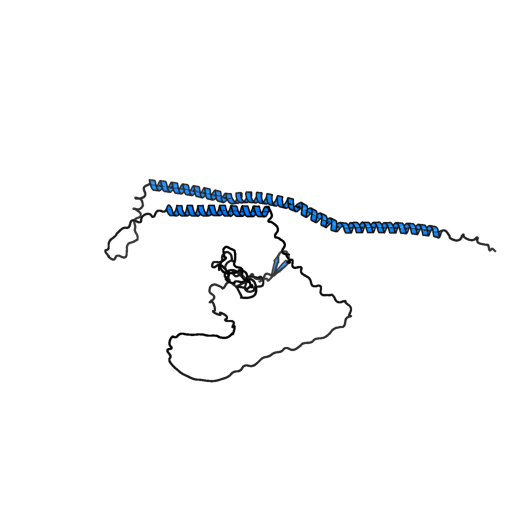C . GLY A 1 85 ? -8.880 -18.010 -5.473 1.00 85.38 85 GLY A C 1
ATOM 617 O O . GLY A 1 85 ? -8.088 -18.044 -6.410 1.00 85.38 85 GLY A O 1
ATOM 618 N N . ARG A 1 86 ? -8.749 -17.175 -4.425 1.00 86.25 86 ARG A N 1
ATOM 619 C CA . ARG A 1 86 ? -7.668 -16.194 -4.213 1.00 86.25 86 ARG A CA 1
ATOM 620 C C . ARG A 1 86 ? -6.295 -16.842 -4.286 1.00 86.25 86 ARG A C 1
ATOM 622 O O . ARG A 1 86 ? -5.351 -16.244 -4.787 1.00 86.25 86 ARG A O 1
ATOM 629 N N . PHE A 1 87 ? -6.217 -18.065 -3.787 1.00 85.44 87 PHE A N 1
ATOM 630 C CA . PHE A 1 87 ? -5.006 -18.846 -3.663 1.00 85.44 87 PHE A CA 1
ATOM 631 C C . PHE A 1 87 ? -5.045 -19.982 -4.679 1.00 85.44 87 PHE A C 1
ATOM 633 O O . PHE A 1 87 ? -5.720 -20.988 -4.461 1.00 85.44 87 PHE A O 1
ATOM 640 N N . ARG A 1 88 ? -4.327 -19.834 -5.797 1.00 80.69 88 ARG A N 1
ATOM 641 C CA . ARG A 1 88 ? -4.091 -20.959 -6.711 1.00 80.69 88 ARG A CA 1
ATOM 642 C C . ARG A 1 88 ? -2.710 -21.534 -6.446 1.00 80.69 88 ARG A C 1
ATOM 644 O O . ARG A 1 88 ? -1.765 -20.808 -6.137 1.00 80.69 88 ARG A O 1
ATOM 651 N N . GLN A 1 89 ? -2.599 -22.851 -6.561 1.00 77.88 89 GLN A N 1
ATOM 652 C CA . GLN A 1 89 ? -1.289 -23.480 -6.599 1.00 77.88 89 GLN A CA 1
ATOM 653 C C . GLN A 1 89 ? -0.613 -23.090 -7.919 1.00 77.88 89 GLN A C 1
ATOM 655 O O . GLN A 1 89 ? -1.273 -23.160 -8.963 1.00 77.88 89 GLN A O 1
ATOM 660 N N . PRO A 1 90 ? 0.662 -22.663 -7.896 1.00 72.44 90 PRO A N 1
ATOM 661 C CA . PRO A 1 90 ? 1.430 -22.490 -9.117 1.00 72.44 90 PRO A CA 1
ATOM 662 C C . PRO A 1 90 ? 1.355 -23.789 -9.915 1.00 72.44 90 PRO A C 1
ATOM 664 O O . PRO A 1 90 ? 1.660 -24.864 -9.393 1.00 72.44 90 PRO A O 1
ATOM 667 N N . VAL A 1 91 ? 0.899 -23.705 -11.163 1.00 71.00 91 VAL A N 1
ATOM 668 C CA . VAL A 1 91 ? 0.947 -24.859 -12.058 1.00 71.00 91 VAL A CA 1
ATOM 669 C C . VAL A 1 91 ? 2.427 -25.150 -12.272 1.00 71.00 91 VAL A C 1
ATOM 671 O O . VAL A 1 91 ? 3.153 -24.274 -12.741 1.00 71.00 91 VAL A O 1
ATOM 674 N N . LYS A 1 92 ? 2.894 -26.339 -11.878 1.00 75.56 92 LYS A N 1
ATOM 675 C CA . LYS A 1 92 ? 4.277 -26.753 -12.139 1.00 75.56 92 LYS A CA 1
ATOM 676 C C . LYS A 1 92 ? 4.498 -26.680 -13.652 1.00 75.56 92 LYS A C 1
ATOM 678 O O . LYS A 1 92 ? 3.747 -27.307 -14.403 1.00 75.56 92 LYS A O 1
ATOM 683 N N . SER A 1 93 ? 5.474 -25.888 -14.091 1.00 64.94 93 SER A N 1
ATOM 684 C CA . SER A 1 93 ? 5.889 -25.821 -15.493 1.00 64.94 93 SER A CA 1
ATOM 685 C C . SER A 1 93 ? 6.199 -27.241 -15.971 1.00 64.94 93 SER A C 1
ATOM 687 O O . SER A 1 93 ? 7.094 -27.880 -15.425 1.00 64.94 93 SER A O 1
ATOM 689 N N . GLY A 1 94 ? 5.405 -27.762 -16.910 1.00 73.62 94 GLY A N 1
ATOM 690 C CA . GLY A 1 94 ? 5.544 -29.126 -17.439 1.00 73.62 94 GLY A CA 1
ATOM 691 C C . GLY A 1 94 ? 4.380 -30.078 -17.150 1.00 73.62 94 GLY A C 1
ATOM 692 O O . GLY A 1 94 ? 4.346 -31.162 -17.721 1.00 73.62 94 GLY A O 1
ATOM 693 N N . SER A 1 95 ? 3.390 -29.705 -16.328 1.00 60.91 95 SER A N 1
ATOM 694 C CA . SER A 1 95 ? 2.160 -30.506 -16.242 1.00 60.91 95 SER A CA 1
ATOM 695 C C . SER A 1 95 ? 1.284 -30.226 -17.475 1.00 60.91 95 SER A C 1
ATOM 697 O O . SER A 1 95 ? 0.938 -29.059 -17.698 1.00 60.91 95 SER A O 1
ATOM 699 N N . PRO A 1 96 ? 0.932 -31.241 -18.292 1.00 58.62 96 PRO A N 1
ATOM 700 C CA . PRO A 1 96 ? 0.068 -31.053 -19.450 1.00 58.62 96 PRO A CA 1
ATOM 701 C C . PRO A 1 96 ? -1.220 -30.372 -19.001 1.00 58.62 96 PRO A C 1
ATOM 703 O O . PRO A 1 96 ? -1.871 -30.826 -18.056 1.00 58.62 96 PRO A O 1
ATOM 706 N N . ARG A 1 97 ? -1.594 -29.266 -19.655 1.00 54.16 97 ARG A N 1
ATOM 707 C CA . ARG A 1 97 ? -2.909 -28.655 -19.448 1.00 54.16 97 ARG A CA 1
ATOM 708 C C . ARG A 1 97 ? -3.951 -29.667 -19.909 1.00 54.16 97 ARG A C 1
ATOM 710 O O . ARG A 1 97 ? -4.303 -29.696 -21.080 1.00 54.16 97 ARG A O 1
ATOM 717 N N . GLY A 1 98 ? -4.431 -30.498 -18.987 1.00 48.59 98 GLY A N 1
ATOM 718 C CA . GLY A 1 98 ? -5.610 -31.315 -19.209 1.00 48.59 98 GLY A CA 1
ATOM 719 C C . GLY A 1 98 ? -6.748 -30.367 -19.552 1.00 48.59 98 GLY A C 1
ATOM 720 O O . GLY A 1 98 ? -7.216 -29.618 -18.695 1.00 48.59 98 GLY A O 1
ATOM 721 N N . SER A 1 99 ? -7.142 -30.360 -20.819 1.00 49.56 99 SER A N 1
ATOM 722 C CA . SER A 1 99 ? -8.250 -29.618 -21.410 1.00 49.56 99 SER A CA 1
ATOM 723 C C . SER A 1 99 ? -9.589 -30.136 -20.874 1.00 49.56 99 SER A C 1
ATOM 725 O O . SER A 1 99 ? -10.465 -30.567 -21.607 1.00 49.56 99 SER A O 1
ATOM 727 N N . LYS A 1 100 ? -9.776 -30.086 -19.555 1.00 46.38 100 LYS A N 1
ATOM 728 C CA . LYS A 1 100 ? -11.080 -30.202 -18.907 1.00 46.38 100 LYS A CA 1
ATOM 729 C C . LYS A 1 100 ? -11.582 -28.791 -18.643 1.00 46.38 100 LYS A C 1
ATOM 731 O O . LYS A 1 100 ? -11.684 -28.336 -17.506 1.00 46.38 100 LYS A O 1
ATOM 736 N N . LEU A 1 101 ? -11.870 -28.080 -19.733 1.00 45.44 101 LEU A N 1
ATOM 737 C CA . LEU A 1 101 ? -12.809 -26.972 -19.674 1.00 45.44 101 LEU A CA 1
ATOM 738 C C . LEU A 1 101 ? -14.144 -27.610 -19.272 1.00 45.44 101 LEU A C 1
ATOM 740 O O . LEU A 1 101 ? -14.778 -28.312 -20.053 1.00 45.44 101 LEU A O 1
ATOM 744 N N . ARG A 1 102 ? -14.496 -27.490 -17.990 1.00 45.62 102 ARG A N 1
ATOM 745 C CA . ARG A 1 102 ? -15.799 -27.898 -17.473 1.00 45.62 102 ARG A CA 1
ATOM 746 C C . ARG A 1 102 ? -16.826 -26.961 -18.102 1.00 45.62 102 ARG A C 1
ATOM 748 O O . ARG A 1 102 ? -17.047 -25.863 -17.604 1.00 45.62 102 ARG A O 1
ATOM 755 N N . THR A 1 103 ? -17.442 -27.408 -19.188 1.00 38.72 103 THR A N 1
ATOM 756 C CA . THR A 1 103 ? -18.754 -26.936 -19.624 1.00 38.72 103 THR A CA 1
ATOM 757 C C . THR A 1 103 ? -19.752 -27.401 -18.564 1.00 38.72 103 THR A C 1
ATOM 759 O O . THR A 1 103 ? -20.347 -28.469 -18.664 1.00 38.72 103 THR A O 1
ATOM 762 N N . THR A 1 104 ? -19.851 -26.675 -17.451 1.00 41.88 104 THR A N 1
ATOM 763 C CA . THR A 1 104 ? -20.991 -26.816 -16.541 1.00 41.88 104 THR A CA 1
ATOM 764 C C . THR A 1 104 ? -22.188 -26.190 -17.234 1.00 41.88 104 THR A C 1
ATOM 766 O O . THR A 1 104 ? -22.178 -24.995 -17.519 1.00 41.88 104 THR A O 1
ATOM 769 N N . GLY A 1 105 ? -23.150 -27.044 -17.579 1.00 39.56 105 GLY A N 1
ATOM 770 C CA . GLY A 1 105 ? -24.308 -26.713 -18.390 1.00 39.56 105 GLY A CA 1
ATOM 771 C C . GLY A 1 105 ? -25.198 -25.631 -17.790 1.00 39.56 105 GLY A C 1
ATOM 772 O O . GLY A 1 105 ? -25.497 -25.634 -16.599 1.00 39.56 105 GLY A O 1
ATOM 773 N N . GLY A 1 106 ? -25.657 -24.753 -18.674 1.00 33.69 106 GLY A N 1
ATOM 774 C CA . GLY A 1 106 ? -26.939 -24.076 -18.572 1.00 33.69 106 GLY A CA 1
ATOM 775 C C . GLY A 1 106 ? -27.736 -24.466 -19.811 1.00 33.69 106 GLY A C 1
ATOM 776 O O . GLY A 1 106 ? -27.341 -24.132 -20.924 1.00 33.69 106 GLY A O 1
ATOM 777 N N . GLY A 1 107 ? -28.796 -25.250 -19.623 1.00 41.47 107 GLY A N 1
ATOM 778 C CA . GLY A 1 107 ? -29.820 -25.448 -20.643 1.00 41.47 107 GLY A CA 1
ATOM 779 C C . GLY A 1 107 ? -30.710 -24.208 -20.727 1.00 41.47 107 GLY A C 1
ATOM 780 O O . GLY A 1 107 ? -30.999 -23.598 -19.700 1.00 41.47 107 GLY A O 1
ATOM 781 N N . GLY A 1 108 ? -31.137 -23.847 -21.938 1.00 32.09 108 GLY A N 1
ATOM 782 C CA . GLY A 1 108 ? -32.090 -22.757 -22.157 1.00 32.09 108 GLY A CA 1
ATOM 783 C C . GLY A 1 108 ? -32.189 -22.300 -23.614 1.00 32.09 108 GLY A C 1
ATOM 784 O O . GLY A 1 108 ? -31.492 -21.378 -24.004 1.00 32.09 108 GLY A O 1
ATOM 785 N N . ALA A 1 109 ? -33.038 -22.998 -24.375 1.00 36.88 109 ALA A N 1
ATOM 786 C CA . ALA A 1 109 ? -33.870 -22.577 -25.516 1.00 36.88 109 ALA A CA 1
ATOM 787 C C . ALA A 1 109 ? -33.392 -21.508 -26.540 1.00 36.88 109 ALA A C 1
ATOM 789 O O . ALA A 1 109 ? -33.343 -20.318 -26.261 1.00 36.88 109 ALA A O 1
ATOM 790 N N . GLN A 1 110 ? -33.175 -21.999 -27.770 1.00 41.56 110 GLN A N 1
ATOM 791 C CA . GLN A 1 110 ? -33.657 -21.532 -29.091 1.00 41.56 110 GLN A CA 1
ATOM 792 C C . GLN A 1 110 ? -34.007 -20.043 -29.322 1.00 41.56 110 GLN A C 1
ATOM 794 O O . GLN A 1 110 ? -34.906 -19.501 -28.695 1.00 41.56 110 GLN A O 1
ATOM 799 N N . THR A 1 111 ? -33.441 -19.459 -30.386 1.00 35.97 111 THR A N 1
ATOM 800 C CA . THR A 1 111 ? -34.119 -19.107 -31.665 1.00 35.97 111 THR A CA 1
ATOM 801 C C . THR A 1 111 ? -33.043 -18.741 -32.709 1.00 35.97 111 THR A C 1
ATOM 803 O O . THR A 1 111 ? -32.036 -18.155 -32.336 1.00 35.97 111 THR A O 1
ATOM 806 N N . GLY A 1 112 ? -33.106 -19.325 -33.920 1.00 36.19 112 GLY A N 1
ATOM 807 C CA . GLY A 1 112 ? -33.202 -18.634 -35.229 1.00 36.19 112 GLY A CA 1
ATOM 808 C C . GLY A 1 112 ? -31.968 -17.785 -35.583 1.00 36.19 112 GLY A C 1
ATOM 809 O O . GLY A 1 112 ? -31.615 -16.902 -34.823 1.00 36.19 112 GLY A O 1
ATOM 810 N N . SER A 1 113 ? -31.237 -17.954 -36.684 1.00 37.59 113 SER A N 1
ATOM 811 C CA . SER A 1 113 ? -31.655 -18.214 -38.066 1.00 37.59 113 SER A CA 1
ATOM 812 C C . SER A 1 113 ? -30.407 -18.301 -38.972 1.00 37.59 113 SER A C 1
ATOM 814 O O . SER A 1 113 ? -29.403 -17.661 -38.672 1.00 37.59 113 SER A O 1
ATOM 816 N N . ASP A 1 114 ? -30.534 -19.054 -40.072 1.00 35.94 114 ASP A N 1
ATOM 817 C CA . ASP A 1 114 ? -29.915 -18.877 -41.405 1.00 35.94 114 ASP A CA 1
ATOM 818 C C . ASP A 1 114 ? -28.374 -18.843 -41.559 1.00 35.94 114 ASP A C 1
ATOM 820 O O . ASP A 1 114 ? -27.691 -17.947 -41.085 1.00 35.94 114 ASP A O 1
ATOM 824 N N . SER A 1 115 ? -27.770 -19.881 -42.166 1.00 37.84 115 SER A N 1
ATOM 825 C CA . SER A 1 115 ? -27.492 -20.033 -43.623 1.00 37.84 115 SER A CA 1
ATOM 826 C C . SER A 1 115 ? -26.038 -19.584 -43.912 1.00 37.84 115 SER A C 1
ATOM 828 O O . SER A 1 115 ? -25.662 -18.481 -43.547 1.00 37.84 115 SER A O 1
ATOM 830 N N . GLN A 1 116 ? -25.095 -20.400 -44.401 1.00 39.84 116 GLN A N 1
ATOM 831 C CA . GLN A 1 116 ? -25.069 -21.058 -45.710 1.00 39.84 116 GLN A CA 1
ATOM 832 C C . GLN A 1 116 ? -23.986 -22.167 -45.801 1.00 39.84 116 GLN A C 1
ATOM 834 O O . GLN A 1 116 ? -22.903 -22.055 -45.230 1.00 39.84 116 GLN A O 1
ATOM 839 N N . ASP A 1 117 ? -24.344 -23.222 -46.539 1.00 42.38 117 ASP A N 1
ATOM 840 C CA . ASP A 1 117 ? -23.596 -24.012 -47.538 1.00 42.38 117 ASP A CA 1
ATOM 841 C C . ASP A 1 117 ? -22.068 -24.274 -47.459 1.00 42.38 117 ASP A C 1
ATOM 843 O O . ASP A 1 117 ? -21.253 -23.391 -47.701 1.00 42.38 117 ASP A O 1
ATOM 847 N N . TRP A 1 118 ? -21.690 -25.564 -47.344 1.00 36.28 118 TRP A N 1
ATOM 848 C CA . TRP A 1 118 ? -20.683 -26.222 -48.216 1.00 36.28 118 TRP A CA 1
ATOM 849 C C . TRP A 1 118 ? -20.796 -27.771 -48.175 1.00 36.28 118 TRP A C 1
ATOM 851 O O . TRP A 1 118 ? -21.304 -28.325 -47.196 1.00 36.28 118 TRP A O 1
ATOM 861 N N . PRO A 1 119 ? -20.385 -28.510 -49.236 1.00 56.25 119 PRO A N 1
ATOM 862 C CA . PRO A 1 119 ? -20.998 -29.788 -49.579 1.00 56.25 119 PRO A CA 1
ATOM 863 C C . PRO A 1 119 ? -20.307 -31.020 -48.985 1.00 56.25 119 PRO A C 1
ATOM 865 O O . PRO A 1 119 ? -19.095 -31.094 -48.784 1.00 56.25 119 PRO A O 1
ATOM 868 N N . LYS A 1 120 ? -21.144 -32.041 -48.794 1.00 43.12 120 LYS A N 1
ATOM 869 C CA . LYS A 1 120 ? -20.831 -33.398 -48.344 1.00 43.12 120 LYS A CA 1
ATOM 870 C C . LYS A 1 120 ? -20.073 -34.196 -49.414 1.00 43.12 120 LYS A C 1
ATOM 872 O O . LYS A 1 120 ? -20.477 -34.218 -50.574 1.00 43.12 120 LYS A O 1
ATOM 877 N N . LYS A 1 121 ? -19.096 -34.998 -48.981 1.00 39.78 121 LYS A N 1
ATOM 878 C CA . LYS A 1 121 ? -18.751 -36.280 -49.620 1.00 39.78 121 LYS A CA 1
ATOM 879 C C . LYS A 1 121 ? -18.894 -37.408 -48.595 1.00 39.78 121 LYS A C 1
ATOM 881 O O . LYS A 1 121 ? -18.255 -37.381 -47.549 1.00 39.78 121 LYS A O 1
ATOM 886 N N . ALA A 1 122 ? -19.763 -38.369 -48.908 1.00 43.28 122 ALA A N 1
ATOM 887 C CA . ALA A 1 122 ? -19.787 -39.713 -48.320 1.00 43.28 122 ALA A CA 1
ATOM 888 C C . ALA A 1 122 ? -18.736 -40.603 -49.030 1.00 43.28 122 ALA A C 1
ATOM 890 O O . ALA A 1 122 ? -18.244 -40.195 -50.087 1.00 43.28 122 ALA A O 1
ATOM 891 N N . PRO A 1 123 ? -18.353 -41.776 -48.480 1.00 55.91 123 PRO A N 1
ATOM 892 C CA . PRO A 1 123 ? -19.160 -43.009 -48.602 1.00 55.91 123 PRO A CA 1
ATOM 893 C C . PRO A 1 123 ? -19.349 -43.742 -47.250 1.00 55.91 123 PRO A C 1
ATOM 895 O O . PRO A 1 123 ? -18.523 -43.639 -46.353 1.00 55.91 123 PRO A O 1
ATOM 898 N N . ALA A 1 124 ? -20.527 -44.308 -46.967 1.00 38.03 124 ALA A N 1
ATOM 899 C CA . ALA A 1 124 ? -21.004 -45.668 -47.290 1.00 38.03 124 ALA A CA 1
ATOM 900 C C . ALA A 1 124 ? -20.355 -46.797 -46.444 1.00 38.03 124 ALA A C 1
ATOM 902 O O . ALA A 1 124 ? -19.216 -47.178 -46.666 1.00 38.03 124 ALA A O 1
ATOM 903 N N . VAL A 1 125 ? -21.024 -47.208 -45.357 1.00 37.84 125 VAL A N 1
ATOM 904 C CA . VAL A 1 125 ? -21.815 -48.459 -45.171 1.00 37.84 125 VAL A CA 1
ATOM 905 C C . VAL A 1 125 ? -21.000 -49.639 -44.610 1.00 37.84 125 VAL A C 1
ATOM 907 O O . VAL A 1 125 ? -20.096 -50.141 -45.266 1.00 37.84 125 VAL A O 1
ATOM 910 N N . LYS A 1 126 ? -21.409 -50.116 -43.419 1.00 38.44 126 LYS A N 1
ATOM 911 C CA . LYS A 1 126 ? -21.766 -51.510 -43.024 1.00 38.44 126 LYS A CA 1
ATOM 912 C C . LYS A 1 126 ? -21.785 -51.560 -41.479 1.00 38.44 126 LYS A C 1
ATOM 914 O O . LYS A 1 126 ? -20.750 -51.426 -40.850 1.00 38.44 126 LYS A O 1
ATOM 919 N N . SER A 1 127 ? -22.937 -51.447 -40.817 1.00 39.25 127 SER A N 1
ATOM 920 C CA . SER A 1 127 ? -24.016 -52.438 -40.648 1.00 39.25 127 SER A CA 1
ATOM 921 C C . SER A 1 127 ? -23.724 -53.496 -39.569 1.00 39.25 127 SER A C 1
ATOM 923 O O . SER A 1 127 ? -22.880 -54.363 -39.758 1.00 39.25 127 SER A O 1
ATOM 925 N N . ASN A 1 128 ? -24.568 -53.439 -38.528 1.00 36.88 128 ASN A N 1
ATOM 926 C CA . ASN A 1 128 ? -25.037 -54.486 -37.606 1.00 36.88 128 ASN A CA 1
ATOM 927 C C . ASN A 1 128 ? -24.094 -55.012 -36.511 1.00 36.88 128 ASN A C 1
ATOM 929 O O . ASN A 1 128 ? -23.132 -55.709 -36.805 1.00 36.88 128 ASN A O 1
ATOM 933 N N . LYS A 1 129 ? -24.500 -54.860 -35.236 1.00 37.06 129 LYS A N 1
ATOM 934 C CA . LYS A 1 129 ? -25.244 -55.908 -34.495 1.00 37.06 129 LYS A CA 1
ATOM 935 C C . LYS A 1 129 ? -25.735 -55.391 -33.127 1.00 37.06 129 LYS A C 1
ATOM 937 O O . LYS A 1 129 ? -24.956 -54.849 -32.351 1.00 37.06 129 LYS A O 1
ATOM 942 N N . ALA A 1 130 ? -27.032 -55.559 -32.869 1.00 38.59 130 ALA A N 1
ATOM 943 C CA . ALA A 1 130 ? -27.699 -55.381 -31.574 1.00 38.59 130 ALA A CA 1
ATOM 944 C C . ALA A 1 130 ? -27.275 -56.501 -30.593 1.00 38.59 130 ALA A C 1
ATOM 946 O O . ALA A 1 130 ? -26.916 -57.586 -31.047 1.00 38.59 130 ALA A O 1
ATOM 947 N N . GLU A 1 131 ? -27.110 -56.264 -29.286 1.00 41.19 131 GLU A N 1
ATOM 948 C CA . GLU A 1 131 ? -28.072 -56.382 -28.156 1.00 41.19 131 GLU A CA 1
ATOM 949 C C . GLU A 1 131 ? -27.226 -56.821 -26.907 1.00 41.19 131 GLU A C 1
ATOM 951 O O . GLU A 1 131 ? -26.048 -57.135 -27.083 1.00 41.19 131 GLU A O 1
ATOM 956 N N . PRO A 1 132 ? -27.749 -57.003 -25.671 1.00 52.69 132 PRO A N 1
ATOM 957 C CA . PRO A 1 132 ? -28.494 -56.078 -24.814 1.00 52.69 132 PRO A CA 1
ATOM 958 C C . PRO A 1 132 ? -27.955 -56.049 -23.346 1.00 52.69 132 PRO A C 1
ATOM 960 O O . PRO A 1 132 ? -27.075 -56.811 -22.962 1.00 52.69 132 PRO A O 1
ATOM 963 N N . LYS A 1 133 ? -28.576 -55.200 -22.506 1.00 40.72 133 LYS A N 1
ATOM 964 C CA . LYS A 1 133 ? -28.735 -55.287 -21.028 1.00 40.72 133 LYS A CA 1
ATOM 965 C C . LYS A 1 133 ? -27.508 -55.549 -20.128 1.00 40.72 133 LYS A C 1
ATOM 967 O O . LYS A 1 133 ? -26.976 -56.650 -20.077 1.00 40.72 133 LYS A O 1
ATOM 972 N N . LYS A 1 134 ? -27.295 -54.629 -19.175 1.00 38.44 134 LYS A N 1
ATOM 973 C CA . LYS A 1 134 ? -27.258 -54.955 -17.732 1.00 38.44 134 LYS A CA 1
ATOM 974 C C . LYS A 1 134 ? -27.529 -53.712 -16.881 1.00 38.44 134 LYS A C 1
ATOM 976 O O . LYS A 1 134 ? -26.724 -52.794 -16.783 1.00 38.44 134 LYS A O 1
ATOM 981 N N . THR A 1 135 ? -28.715 -53.721 -16.288 1.00 40.28 135 THR A N 1
ATOM 982 C CA . THR A 1 135 ? -29.096 -53.010 -15.069 1.00 40.28 135 THR A CA 1
ATOM 983 C C . THR A 1 135 ? -28.119 -53.338 -13.942 1.00 40.28 135 THR A C 1
ATOM 985 O O . THR A 1 135 ? -27.809 -54.513 -13.752 1.00 40.28 135 THR A O 1
ATOM 988 N N . ASN A 1 136 ? -27.711 -52.345 -13.152 1.00 37.78 136 ASN A N 1
ATOM 989 C CA . ASN A 1 136 ? -27.291 -52.610 -11.782 1.00 37.78 136 ASN A CA 1
ATOM 990 C C . ASN A 1 136 ? -27.948 -51.613 -10.829 1.00 37.78 136 ASN A C 1
ATOM 992 O O . ASN A 1 136 ? -27.686 -50.412 -10.843 1.00 37.78 136 ASN A O 1
ATOM 996 N N . THR A 1 137 ? -28.853 -52.193 -10.055 1.00 37.78 137 THR A N 1
ATOM 997 C CA . THR A 1 137 ? -29.627 -51.651 -8.950 1.00 37.78 137 THR A CA 1
ATOM 998 C C . THR A 1 137 ? -28.931 -52.077 -7.655 1.00 37.78 137 THR A C 1
ATOM 1000 O O . THR A 1 137 ? -28.463 -53.210 -7.567 1.00 37.78 137 THR A O 1
ATOM 1003 N N . GLY A 1 138 ? -28.935 -51.216 -6.634 1.00 32.81 138 GLY A N 1
ATOM 1004 C CA . GLY A 1 138 ? -28.526 -51.535 -5.256 1.00 32.81 138 GLY A CA 1
ATOM 1005 C C . GLY A 1 138 ? -27.143 -50.969 -4.902 1.00 32.81 138 GLY A C 1
ATOM 1006 O O . GLY A 1 138 ? -26.232 -51.027 -5.710 1.00 32.81 138 GLY A O 1
ATOM 1007 N N . HIS A 1 139 ? -26.905 -50.369 -3.738 1.00 35.53 139 HIS A N 1
ATOM 1008 C CA . HIS A 1 139 ? -27.459 -50.697 -2.432 1.00 35.53 139 HIS A CA 1
ATOM 1009 C C . HIS A 1 139 ? -27.634 -49.461 -1.541 1.00 35.53 139 HIS A C 1
ATOM 1011 O O . HIS A 1 139 ? -26.776 -48.586 -1.454 1.00 35.53 139 HIS A O 1
ATOM 1017 N N . SER A 1 140 ? -28.778 -49.470 -0.865 1.00 35.69 140 SER A N 1
ATOM 1018 C CA . SER A 1 140 ? -29.112 -48.722 0.336 1.00 35.69 140 SER A CA 1
ATOM 1019 C C . SER A 1 140 ? -28.423 -49.367 1.539 1.00 35.69 140 SER A C 1
ATOM 1021 O O . SER A 1 140 ? -28.457 -50.590 1.656 1.00 35.69 140 SER A O 1
ATOM 1023 N N . THR A 1 141 ? -27.891 -48.562 2.457 1.00 42.69 141 THR A N 1
ATOM 1024 C CA . THR A 1 141 ? -27.832 -48.928 3.879 1.00 42.69 141 THR A CA 1
ATOM 1025 C C . THR A 1 141 ? -28.157 -47.702 4.724 1.00 42.69 141 THR A C 1
ATOM 1027 O O . THR A 1 141 ? -27.310 -46.840 4.956 1.00 42.69 141 THR A O 1
ATOM 1030 N N . ASN A 1 142 ? -29.415 -47.656 5.161 1.00 35.72 142 ASN A N 1
ATOM 1031 C CA . ASN A 1 142 ? -29.852 -46.995 6.385 1.00 35.72 142 ASN A CA 1
ATOM 1032 C C . ASN A 1 142 ? -29.182 -47.662 7.599 1.00 35.72 142 ASN A C 1
ATOM 1034 O O . ASN A 1 142 ? -29.134 -48.888 7.680 1.00 35.72 142 ASN A O 1
ATOM 1038 N N . VAL A 1 143 ? -28.732 -46.850 8.552 1.00 36.81 143 VAL A N 1
ATOM 1039 C CA . VAL A 1 143 ? -28.366 -47.231 9.928 1.00 36.81 143 VAL A CA 1
ATOM 1040 C C . VAL A 1 143 ? -29.078 -46.186 10.797 1.00 36.81 143 VAL A C 1
ATOM 1042 O O . VAL A 1 143 ? -28.696 -45.022 10.767 1.00 36.81 143 VAL A O 1
ATOM 1045 N N . THR A 1 144 ? -30.307 -46.398 11.273 1.00 37.28 144 THR A N 1
ATOM 1046 C CA . THR A 1 144 ? -30.779 -47.240 12.394 1.00 37.28 144 THR A CA 1
ATOM 1047 C C . THR A 1 144 ? -30.049 -46.976 13.715 1.00 37.28 144 THR A C 1
ATOM 1049 O O . THR A 1 144 ? -29.049 -47.606 14.037 1.00 37.28 144 THR A O 1
ATOM 1052 N N . SER A 1 145 ? -30.590 -45.985 14.433 1.00 36.94 145 SER A N 1
ATOM 1053 C CA . SER A 1 145 ? -30.909 -45.954 15.871 1.00 36.94 145 SER A CA 1
ATOM 1054 C C . SER A 1 145 ? -30.103 -46.828 16.841 1.00 36.94 145 SER A C 1
ATOM 1056 O O . SER A 1 145 ? -30.248 -48.049 16.863 1.00 36.94 145 SER A O 1
ATOM 1058 N N . GLY A 1 146 ? -29.419 -46.156 17.770 1.00 31.41 146 GLY A N 1
ATOM 1059 C CA . GLY A 1 146 ? -29.038 -46.692 19.074 1.00 31.41 146 GLY A CA 1
ATOM 1060 C C . GLY A 1 146 ? -29.430 -45.710 20.178 1.00 31.41 146 GLY A C 1
ATOM 1061 O O . GLY A 1 146 ? -28.824 -44.651 20.312 1.00 31.41 146 GLY A O 1
ATOM 1062 N N . THR A 1 147 ? -30.462 -46.059 20.944 1.00 43.91 147 THR A N 1
ATOM 1063 C CA . THR A 1 147 ? -30.726 -45.565 22.306 1.00 43.91 147 THR A CA 1
ATOM 1064 C C . THR A 1 147 ? -29.620 -46.029 23.252 1.00 43.91 147 THR A C 1
ATOM 1066 O O . THR A 1 147 ? -29.164 -47.168 23.126 1.00 43.91 147 THR A O 1
ATOM 1069 N N . PRO A 1 148 ? -29.229 -45.199 24.231 1.00 44.09 148 PRO A N 1
ATOM 1070 C CA . PRO A 1 148 ? -29.318 -45.690 25.608 1.00 44.09 148 PRO A CA 1
ATOM 1071 C C . PRO A 1 148 ? -29.717 -44.620 26.647 1.00 44.09 148 PRO A C 1
ATOM 1073 O O . PRO A 1 148 ? -29.132 -43.546 26.707 1.00 44.09 148 PRO A O 1
ATOM 1076 N N . SER A 1 149 ? -30.672 -45.023 27.489 1.00 37.44 149 SER A N 1
ATOM 1077 C CA . SER A 1 149 ? -30.698 -44.886 28.956 1.00 37.44 149 SER A CA 1
ATOM 1078 C C . SER A 1 149 ? -30.660 -43.495 29.615 1.00 37.44 149 SER A C 1
ATOM 1080 O O . SER A 1 149 ? -29.649 -42.797 29.594 1.00 37.44 14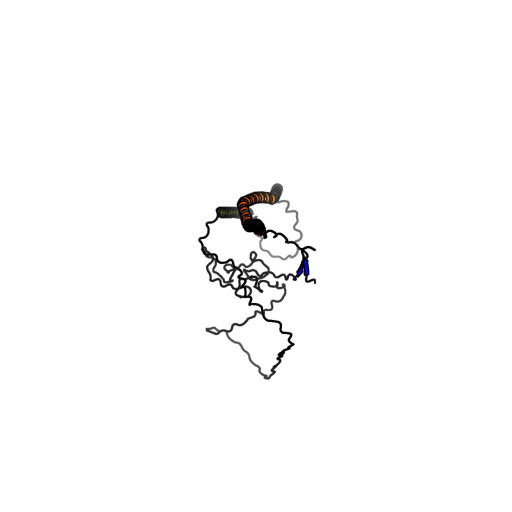9 SER A O 1
ATOM 1082 N N . ASP A 1 150 ? -31.749 -43.192 30.332 1.00 40.81 150 ASP A N 1
ATOM 1083 C CA . ASP A 1 150 ? -31.882 -42.136 31.350 1.00 40.81 150 ASP A CA 1
ATOM 1084 C C . ASP A 1 150 ? -30.790 -42.202 32.436 1.00 40.81 150 ASP A C 1
ATOM 1086 O O . ASP A 1 150 ? -30.331 -43.296 32.789 1.00 40.81 150 ASP A O 1
ATOM 1090 N N . PRO A 1 151 ? -30.408 -41.047 33.023 1.00 45.31 151 PRO A N 1
ATOM 1091 C CA . PRO A 1 151 ? -30.672 -40.858 34.459 1.00 45.31 151 PRO A CA 1
ATOM 1092 C C . PRO A 1 151 ? -30.945 -39.374 34.846 1.00 45.31 151 PRO A C 1
ATOM 1094 O O . PRO A 1 151 ? -31.046 -38.501 33.988 1.00 45.31 151 PRO A O 1
ATOM 1097 N N . PRO A 1 152 ? -31.053 -39.062 36.150 1.00 49.47 152 PRO A N 1
ATOM 1098 C CA . PRO A 1 152 ? -32.282 -38.876 36.899 1.00 49.47 152 PRO A CA 1
ATOM 1099 C C . PRO A 1 152 ? -32.766 -37.414 36.972 1.00 49.47 152 PRO A C 1
ATOM 1101 O O . PRO A 1 152 ? -32.038 -36.447 36.764 1.00 49.47 152 PRO A O 1
ATOM 1104 N N . VAL A 1 153 ? -34.033 -37.289 37.360 1.00 50.50 153 VAL A N 1
ATOM 1105 C CA . VAL A 1 153 ? -34.748 -36.057 37.709 1.00 50.50 153 VAL A CA 1
ATOM 1106 C C . VAL A 1 153 ? -33.982 -35.240 38.761 1.00 50.50 153 VAL A C 1
ATOM 1108 O O . VAL A 1 153 ? -33.785 -35.708 39.881 1.00 50.50 153 VAL A O 1
ATOM 1111 N N . LEU A 1 154 ? -33.630 -33.990 38.434 1.00 47.81 154 LEU A N 1
ATOM 1112 C CA . LEU A 1 154 ? -33.202 -32.980 39.405 1.00 47.81 154 LEU A CA 1
ATOM 1113 C C . LEU A 1 154 ? -33.879 -31.629 39.108 1.00 47.81 154 LEU A C 1
ATOM 1115 O O . LEU A 1 154 ? -33.561 -30.951 38.138 1.00 47.81 154 LEU A O 1
ATOM 1119 N N . VAL A 1 155 ? -34.864 -31.325 39.955 1.00 39.19 155 VAL A N 1
ATOM 1120 C CA . VAL A 1 155 ? -35.359 -30.018 40.429 1.00 39.19 155 VAL A CA 1
ATOM 1121 C C . VAL A 1 155 ? -35.308 -28.829 39.451 1.00 39.19 155 VAL A C 1
ATOM 1123 O O . VAL A 1 155 ? -34.271 -28.219 39.200 1.00 39.19 155 VAL A O 1
ATOM 1126 N N . LYS A 1 156 ? -36.508 -28.454 38.988 1.00 43.59 156 LYS A N 1
ATOM 1127 C CA . LYS A 1 156 ? -36.859 -27.138 38.440 1.00 43.59 156 LYS A CA 1
ATOM 1128 C C . LYS A 1 156 ? -36.618 -26.058 39.497 1.00 43.59 156 LYS A C 1
ATOM 1130 O O . LYS A 1 156 ? -37.136 -26.207 40.593 1.00 43.59 156 LYS A O 1
ATOM 1135 N N . ASP A 1 157 ? -35.857 -25.024 39.143 1.00 45.06 157 ASP A N 1
ATOM 1136 C CA . ASP A 1 157 ? -36.184 -23.602 39.357 1.00 45.06 157 ASP A CA 1
ATOM 1137 C C . ASP A 1 157 ? -34.970 -22.731 38.994 1.00 45.06 157 ASP A C 1
ATOM 1139 O O . ASP A 1 157 ? -34.102 -22.450 39.814 1.00 45.06 157 ASP A O 1
ATOM 1143 N N . PHE A 1 158 ? -34.910 -22.289 37.735 1.00 40.84 158 PHE A N 1
ATOM 1144 C CA . PHE A 1 158 ? -34.091 -21.149 37.317 1.00 40.84 158 PHE A CA 1
ATOM 1145 C C . PHE A 1 158 ? -34.903 -20.291 36.333 1.00 40.84 158 PHE A C 1
ATOM 1147 O O . PHE A 1 158 ? -35.504 -20.842 35.406 1.00 40.84 158 PHE A O 1
ATOM 1154 N N . PRO A 1 159 ? -34.962 -18.959 36.521 1.00 55.41 159 PRO A N 1
ATOM 1155 C CA . PRO A 1 159 ? -35.721 -18.071 35.646 1.00 55.41 159 PRO A CA 1
ATOM 1156 C C . PRO A 1 159 ? -35.070 -17.966 34.255 1.00 55.41 159 PRO A C 1
ATOM 1158 O O . PRO A 1 159 ? -33.856 -18.146 34.122 1.00 55.41 159 PRO A O 1
ATOM 1161 N N . PRO A 1 160 ? -35.855 -17.667 33.203 1.00 43.62 160 PRO A N 1
ATOM 1162 C CA . PRO A 1 160 ? -35.360 -17.653 31.835 1.00 43.62 160 PRO A CA 1
ATOM 1163 C C . PRO A 1 160 ? -34.372 -16.500 31.637 1.00 43.62 160 PRO A C 1
ATOM 1165 O O . PRO A 1 160 ? -34.737 -15.327 31.716 1.00 43.62 160 PRO A O 1
ATOM 1168 N N . LEU A 1 161 ? -33.118 -16.839 31.337 1.00 38.22 161 LEU A N 1
ATOM 1169 C CA . LEU A 1 161 ? -32.174 -15.888 30.768 1.00 38.22 161 LEU A CA 1
ATOM 1170 C C . LEU A 1 161 ? -32.638 -15.558 29.348 1.00 38.22 161 LEU A C 1
ATOM 1172 O O . LEU A 1 161 ? -32.681 -16.411 28.461 1.00 38.22 161 LEU A O 1
ATOM 1176 N N . THR A 1 162 ? -33.018 -14.301 29.161 1.00 43.03 162 THR A N 1
ATOM 1177 C CA . THR A 1 162 ? -33.271 -13.699 27.858 1.00 43.03 162 THR A CA 1
ATOM 1178 C C . THR A 1 162 ? -32.006 -13.772 26.995 1.00 43.03 162 THR A C 1
ATOM 1180 O O . THR A 1 162 ? -30.890 -13.652 27.512 1.00 43.03 162 THR A O 1
ATOM 1183 N N . PRO A 1 163 ? -32.128 -13.956 25.670 1.00 40.66 163 PRO A N 1
ATOM 1184 C CA . PRO A 1 163 ? -30.977 -13.871 24.792 1.00 40.66 163 PRO A CA 1
ATOM 1185 C C . PRO A 1 163 ? -30.527 -12.410 24.734 1.00 40.66 163 PRO A C 1
ATOM 1187 O O . PRO A 1 163 ? -31.131 -11.582 24.053 1.00 40.66 163 PRO A O 1
ATOM 1190 N N . VAL A 1 164 ? -29.451 -12.087 25.449 1.00 40.16 164 VAL A N 1
ATOM 1191 C CA . VAL A 1 164 ? -28.680 -10.869 25.201 1.00 40.16 164 VAL A CA 1
ATOM 1192 C C . VAL A 1 164 ? -28.090 -11.012 23.801 1.00 40.16 164 VAL A C 1
ATOM 1194 O O . VAL A 1 164 ? -27.080 -11.684 23.592 1.00 40.16 164 VAL A O 1
ATOM 1197 N N . GLN A 1 165 ? -28.757 -10.410 22.815 1.00 40.50 165 GLN A N 1
ATOM 1198 C CA . GLN A 1 165 ? -28.136 -10.078 21.543 1.00 40.50 165 GLN A CA 1
ATOM 1199 C C . GLN A 1 165 ? -26.909 -9.222 21.859 1.00 40.50 165 GLN A C 1
ATOM 1201 O O . GLN A 1 165 ? -27.030 -8.068 22.265 1.00 40.50 165 GLN A O 1
ATOM 1206 N N . ALA A 1 166 ? -25.720 -9.793 21.675 1.00 43.19 166 ALA A N 1
ATOM 1207 C CA . ALA A 1 166 ? -24.495 -9.024 21.559 1.00 43.19 166 ALA A CA 1
ATOM 1208 C C . ALA A 1 166 ? -24.609 -8.172 20.287 1.00 43.19 166 ALA A C 1
ATOM 1210 O O . ALA A 1 166 ? -24.268 -8.601 19.184 1.00 43.19 166 ALA A O 1
ATOM 1211 N N . GLN A 1 167 ? -25.172 -6.977 20.448 1.00 35.00 167 GLN A N 1
ATOM 1212 C CA . GLN A 1 167 ? -25.203 -5.940 19.437 1.00 35.00 167 GLN A CA 1
ATOM 1213 C C . GLN A 1 167 ? -23.764 -5.445 19.273 1.00 35.00 167 GLN A C 1
ATOM 1215 O O . GLN A 1 167 ? -23.271 -4.608 20.024 1.00 35.00 167 GLN A O 1
ATOM 1220 N N . VAL A 1 168 ? -23.047 -6.036 18.320 1.00 33.84 168 VAL A N 1
ATOM 1221 C CA . VAL A 1 168 ? -21.757 -5.516 17.876 1.00 33.84 168 VAL A CA 1
ATOM 1222 C C . VAL A 1 168 ? -22.065 -4.215 17.148 1.00 33.84 168 VAL A C 1
ATOM 1224 O O . VAL A 1 168 ? -22.585 -4.229 16.034 1.00 33.84 168 VAL A O 1
ATOM 1227 N N . SER A 1 169 ? -21.814 -3.087 17.808 1.00 35.88 169 SER A N 1
ATOM 1228 C CA . SER A 1 169 ? -21.967 -1.754 17.236 1.00 35.88 169 SER A CA 1
ATOM 1229 C C . SER A 1 169 ? -21.053 -1.611 16.021 1.00 35.88 169 SER A C 1
ATOM 1231 O O . SER A 1 169 ? -19.859 -1.329 16.136 1.00 35.88 169 SER A O 1
ATOM 1233 N N . CYS A 1 170 ? -21.614 -1.827 14.835 1.00 33.78 170 CYS A N 1
ATOM 1234 C CA . CYS A 1 170 ? -21.008 -1.418 13.583 1.00 33.78 170 CYS A CA 1
ATOM 1235 C C . CYS A 1 170 ? -20.976 0.114 13.560 1.00 33.78 170 CYS A C 1
ATOM 1237 O O . CYS A 1 170 ? -21.990 0.768 13.322 1.00 33.78 170 CYS A O 1
ATOM 1239 N N . TRP A 1 171 ? -19.802 0.687 13.814 1.00 38.16 171 TRP A N 1
ATOM 1240 C CA . TRP A 1 171 ? -19.494 2.070 13.472 1.00 38.16 171 TRP A CA 1
ATOM 1241 C C . TRP A 1 171 ? -19.578 2.211 11.948 1.00 38.16 171 TRP A C 1
ATOM 1243 O O . TRP A 1 171 ? -18.663 1.824 11.227 1.00 38.16 171 TRP A O 1
ATOM 1253 N N . GLY A 1 172 ? -20.719 2.672 11.443 1.00 44.19 172 GLY A N 1
ATOM 1254 C CA . GLY A 1 172 ? -20.971 2.734 10.003 1.00 44.19 172 GLY A CA 1
ATOM 1255 C C . GLY A 1 172 ? -22.259 3.462 9.645 1.00 44.19 172 GLY A C 1
ATOM 1256 O O . GLY A 1 172 ? -22.983 3.018 8.764 1.00 44.19 172 GLY A O 1
ATOM 1257 N N . GLY A 1 173 ? -22.563 4.551 10.349 1.00 40.56 173 GLY A N 1
ATOM 1258 C CA . GLY A 1 173 ? -23.664 5.459 10.035 1.00 40.56 173 GLY A CA 1
ATOM 1259 C C . GLY A 1 173 ? -23.148 6.890 9.975 1.00 40.56 173 GLY A C 1
ATOM 1260 O O . GLY A 1 173 ? -23.409 7.675 10.879 1.00 40.56 173 GLY A O 1
ATOM 1261 N N . ALA A 1 174 ? -22.353 7.211 8.952 1.00 40.16 174 ALA A N 1
ATOM 1262 C CA . ALA A 1 174 ? -21.968 8.588 8.676 1.00 40.16 174 ALA A CA 1
ATOM 1263 C C . ALA A 1 174 ? -23.156 9.296 8.014 1.00 40.16 174 ALA A C 1
ATOM 1265 O O . ALA A 1 174 ? -23.491 9.048 6.857 1.00 40.16 174 ALA A O 1
ATOM 1266 N N . VAL A 1 175 ? -23.806 10.148 8.799 1.00 40.72 175 VAL A N 1
ATOM 1267 C CA . VAL A 1 175 ? -24.753 11.162 8.343 1.00 40.72 175 VAL A CA 1
ATOM 1268 C C . VAL A 1 175 ? -24.022 12.062 7.342 1.00 40.72 175 VAL A C 1
ATOM 1270 O O . VAL A 1 175 ? -22.909 12.507 7.623 1.00 40.72 175 VAL A O 1
ATOM 1273 N N . SER A 1 176 ? -24.618 12.306 6.174 1.00 45.75 176 SER A N 1
ATOM 1274 C CA . SER A 1 176 ? -24.106 13.224 5.149 1.00 45.75 176 SER A CA 1
ATOM 1275 C C . SER A 1 176 ? -24.131 14.667 5.663 1.00 45.75 176 SER A C 1
ATOM 1277 O O . SER A 1 176 ? -25.050 15.428 5.380 1.00 45.75 176 SER A O 1
ATOM 1279 N N . GLY A 1 177 ? -23.140 15.025 6.475 1.00 49.78 177 GLY A N 1
ATOM 1280 C CA . GLY A 1 177 ? -22.833 16.406 6.822 1.00 49.78 177 GLY A CA 1
ATOM 1281 C C . GLY A 1 177 ? -21.962 17.060 5.743 1.00 49.78 177 GLY A C 1
ATOM 1282 O O . GLY A 1 177 ? -21.254 16.350 5.021 1.00 49.78 177 GLY A O 1
ATOM 1283 N N . PRO A 1 178 ? -22.002 18.398 5.609 1.00 54.91 178 PRO A N 1
ATOM 1284 C CA . PRO A 1 178 ? -21.116 19.128 4.710 1.00 54.91 178 PRO A CA 1
ATOM 1285 C C . PRO A 1 178 ? -19.658 18.799 5.045 1.00 54.91 178 PRO A C 1
ATOM 1287 O O . PRO A 1 178 ? -19.252 18.853 6.207 1.00 54.91 178 PRO A O 1
ATOM 1290 N N . SER A 1 179 ? -18.899 18.407 4.019 1.00 52.44 179 SER A N 1
ATOM 1291 C CA . SER A 1 179 ? -17.494 18.016 4.144 1.00 52.44 179 SER A CA 1
ATOM 1292 C C . SER A 1 179 ? -16.718 19.114 4.876 1.00 52.44 179 SER A C 1
ATOM 1294 O O . SER A 1 179 ? -16.801 20.271 4.453 1.00 52.44 179 SER A O 1
ATOM 1296 N N . PRO A 1 180 ? -15.976 18.793 5.952 1.00 65.62 180 PRO A N 1
ATOM 1297 C CA . PRO A 1 180 ? -15.158 19.784 6.627 1.00 65.62 180 PRO A CA 1
ATOM 1298 C C . PRO A 1 180 ? -14.156 20.354 5.623 1.00 65.62 180 PRO A C 1
ATOM 1300 O O . PRO A 1 180 ? -13.529 19.619 4.856 1.00 65.62 180 PRO A O 1
ATOM 1303 N N . SER A 1 181 ? -14.063 21.680 5.597 1.00 66.88 181 SER A N 1
ATOM 1304 C CA . SER A 1 181 ? -13.066 22.418 4.828 1.00 66.88 181 SER A CA 1
ATOM 1305 C C . SER A 1 181 ? -11.663 21.879 5.139 1.00 66.88 181 SER A C 1
ATOM 1307 O O . SER A 1 181 ? -11.368 21.658 6.318 1.00 66.88 181 SER A O 1
ATOM 1309 N N . PRO A 1 182 ? -10.813 21.657 4.117 1.00 68.94 182 PRO A N 1
ATOM 1310 C CA . PRO A 1 182 ? -9.505 21.040 4.299 1.00 68.94 182 PRO A CA 1
ATOM 1311 C C . PRO A 1 182 ? -8.669 21.855 5.281 1.00 68.94 182 PRO A C 1
ATOM 1313 O O . PRO A 1 182 ? -8.650 23.088 5.241 1.00 68.94 182 PRO A O 1
ATOM 1316 N N . SER A 1 183 ? -7.997 21.149 6.184 1.00 75.06 183 SER A N 1
ATOM 1317 C CA . SER A 1 183 ? -7.125 21.775 7.174 1.00 75.06 183 SER A CA 1
ATOM 1318 C C . SER A 1 183 ? -5.961 22.514 6.481 1.00 75.06 183 SER A C 1
ATOM 1320 O O . SER A 1 183 ? -5.491 22.074 5.428 1.00 75.06 183 SER A O 1
ATOM 1322 N N . PRO A 1 184 ? -5.454 23.628 7.042 1.00 78.38 184 PRO A N 1
ATOM 1323 C CA . PRO A 1 184 ? -4.367 24.408 6.431 1.00 78.38 184 PRO A CA 1
ATOM 1324 C C . PRO A 1 184 ? -3.060 23.606 6.248 1.00 78.38 184 PRO A C 1
ATOM 1326 O O . PRO A 1 184 ? -2.234 23.903 5.380 1.00 78.38 184 PRO A O 1
ATOM 1329 N N . THR A 1 185 ? -2.869 22.548 7.036 1.00 76.62 185 THR A N 1
ATOM 1330 C CA . THR A 1 185 ? -1.767 21.587 6.891 1.00 76.62 185 THR A CA 1
ATOM 1331 C C . THR A 1 185 ? -1.931 20.708 5.651 1.00 76.62 185 THR A C 1
ATOM 1333 O O . THR A 1 185 ? -0.965 20.471 4.927 1.00 76.62 185 THR A O 1
ATOM 1336 N N . GLU A 1 186 ? -3.154 20.279 5.348 1.00 78.06 186 GLU A N 1
ATOM 1337 C CA . GLU A 1 186 ? -3.472 19.453 4.181 1.00 78.06 186 GLU A CA 1
ATOM 1338 C C . GLU A 1 186 ? -3.287 20.229 2.870 1.00 78.06 186 GLU A C 1
ATOM 1340 O O . GLU A 1 186 ? -2.695 19.716 1.917 1.00 78.06 186 GLU A O 1
ATOM 1345 N N . THR A 1 187 ? -3.676 21.508 2.834 1.00 83.44 187 THR A N 1
ATOM 1346 C CA . THR A 1 187 ? -3.432 22.370 1.665 1.00 83.44 187 THR A CA 1
ATOM 1347 C C . THR A 1 187 ? -1.941 22.582 1.402 1.00 83.44 187 THR A C 1
ATOM 1349 O O . THR A 1 187 ? -1.507 22.543 0.250 1.00 83.44 187 THR A O 1
ATOM 1352 N N . THR A 1 188 ? -1.142 22.735 2.463 1.00 87.88 188 THR A N 1
ATOM 1353 C CA . THR A 1 188 ? 0.317 22.905 2.362 1.00 87.88 188 THR A CA 1
ATOM 1354 C C . THR A 1 188 ? 0.987 21.641 1.813 1.00 87.88 188 THR A C 1
ATOM 1356 O O . THR A 1 188 ? 1.815 21.718 0.902 1.00 87.88 188 THR A O 1
ATOM 1359 N N . LEU A 1 189 ? 0.576 20.462 2.292 1.00 88.19 189 LEU A N 1
ATOM 1360 C CA . LEU A 1 189 ? 1.067 19.175 1.795 1.00 88.19 189 LEU A CA 1
ATOM 1361 C C . LEU A 1 189 ? 0.736 18.983 0.306 1.00 88.19 189 LEU A C 1
ATOM 1363 O O . LEU A 1 189 ? 1.596 18.598 -0.489 1.00 88.19 189 LEU A O 1
ATOM 1367 N N . HIS A 1 190 ? -0.499 19.288 -0.103 1.00 82.50 190 HIS A N 1
ATOM 1368 C CA . HIS A 1 190 ? -0.901 19.195 -1.506 1.00 82.50 190 HIS A CA 1
ATOM 1369 C C . HIS A 1 190 ? -0.101 20.137 -2.411 1.00 82.50 190 HIS A C 1
ATOM 1371 O O . HIS A 1 190 ? 0.263 19.750 -3.525 1.00 82.50 190 HIS A O 1
ATOM 1377 N N . GLN A 1 191 ? 0.226 21.337 -1.927 1.00 93.06 191 GLN A N 1
ATOM 1378 C CA . GLN A 1 191 ? 1.069 22.285 -2.649 1.00 93.06 191 GLN A CA 1
ATOM 1379 C C . GLN A 1 191 ? 2.502 21.756 -2.820 1.00 93.06 191 GLN A C 1
ATOM 1381 O O . GLN A 1 191 ? 3.033 21.788 -3.931 1.00 93.06 191 GLN A O 1
ATOM 1386 N N . GLN A 1 192 ? 3.094 21.183 -1.766 1.00 92.88 192 GLN A N 1
ATOM 1387 C CA . GLN A 1 192 ? 4.421 20.557 -1.832 1.00 92.88 192 GLN A CA 1
ATOM 1388 C C . GLN A 1 192 ? 4.457 19.355 -2.788 1.00 92.88 192 GLN A C 1
ATOM 1390 O O . GLN A 1 192 ? 5.372 19.234 -3.603 1.00 92.88 192 GLN A O 1
ATOM 1395 N N . ILE A 1 193 ? 3.434 18.491 -2.755 1.00 90.69 193 ILE A N 1
ATOM 1396 C CA . ILE A 1 193 ? 3.307 17.363 -3.693 1.00 90.69 193 ILE A CA 1
ATOM 1397 C C . ILE A 1 193 ? 3.192 17.871 -5.138 1.00 90.69 193 ILE A C 1
ATOM 1399 O O . ILE A 1 193 ? 3.772 17.279 -6.054 1.00 90.69 193 ILE A O 1
ATOM 1403 N N . GLY A 1 194 ? 2.453 18.961 -5.358 1.00 93.00 194 GLY A N 1
ATOM 1404 C CA . GLY A 1 194 ? 2.339 19.611 -6.662 1.00 93.00 194 GLY A CA 1
ATOM 1405 C C . GLY A 1 194 ? 3.685 20.108 -7.192 1.00 93.00 194 GLY A C 1
ATOM 1406 O O . GLY A 1 194 ? 4.011 19.866 -8.356 1.00 93.00 194 GLY A O 1
ATOM 1407 N N . GLU A 1 195 ? 4.490 20.736 -6.338 1.00 95.31 195 GLU A N 1
ATOM 1408 C CA . GLU A 1 195 ? 5.805 21.262 -6.712 1.00 95.31 195 GLU A CA 1
ATOM 1409 C C . GLU A 1 195 ? 6.812 20.144 -7.022 1.00 95.31 195 GLU A C 1
ATOM 1411 O O . GLU A 1 195 ? 7.456 20.164 -8.072 1.00 95.31 195 GLU A O 1
ATOM 1416 N N . LEU A 1 196 ? 6.862 19.089 -6.201 1.00 92.94 196 LEU A N 1
ATOM 1417 C CA . LEU A 1 196 ? 7.702 17.913 -6.469 1.00 92.94 196 LEU A CA 1
ATOM 1418 C C . LEU A 1 196 ? 7.364 17.250 -7.814 1.00 92.94 196 LEU A C 1
ATOM 1420 O O . LEU A 1 196 ? 8.252 16.807 -8.546 1.00 92.94 196 LEU A O 1
ATOM 1424 N N . ARG A 1 197 ? 6.079 17.204 -8.189 1.00 92.25 197 ARG A N 1
ATOM 1425 C CA . ARG A 1 197 ? 5.662 16.693 -9.506 1.00 92.25 197 ARG A CA 1
ATOM 1426 C C . ARG A 1 197 ? 6.165 17.573 -10.651 1.00 92.25 197 ARG A C 1
ATOM 1428 O O . ARG A 1 197 ? 6.606 17.028 -11.662 1.00 92.25 197 ARG A O 1
ATOM 1435 N N . ARG A 1 198 ? 6.142 18.903 -10.502 1.00 95.69 198 ARG A N 1
ATOM 1436 C CA . ARG A 1 198 ? 6.692 19.833 -11.507 1.00 95.69 198 ARG A CA 1
ATOM 1437 C C . ARG A 1 198 ? 8.199 19.661 -11.661 1.00 95.69 198 ARG A C 1
ATOM 1439 O O . ARG A 1 198 ? 8.681 19.562 -12.787 1.00 95.69 198 ARG A O 1
ATOM 1446 N N . GLN A 1 199 ? 8.929 19.554 -10.555 1.00 94.62 199 GLN A N 1
ATOM 1447 C CA . GLN A 1 199 ? 10.377 19.334 -10.578 1.00 94.62 199 GLN A CA 1
ATOM 1448 C C . GLN A 1 199 ? 10.742 18.021 -11.281 1.00 94.62 199 GLN A C 1
ATOM 1450 O O . GLN A 1 199 ? 11.597 18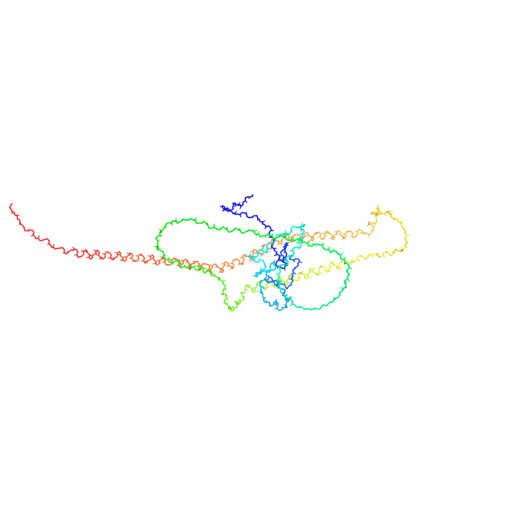.017 -12.168 1.00 94.62 199 GLN A O 1
ATOM 1455 N N . ASN A 1 200 ? 10.026 16.932 -10.989 1.00 88.69 200 ASN A N 1
ATOM 1456 C CA . ASN A 1 200 ? 10.216 15.656 -11.684 1.00 88.69 200 ASN A CA 1
ATOM 1457 C C . ASN A 1 200 ? 9.940 15.749 -13.194 1.00 88.69 200 ASN A C 1
ATOM 1459 O O . ASN A 1 200 ? 10.666 15.155 -13.989 1.00 88.69 200 ASN A O 1
ATOM 1463 N N . GLN A 1 201 ? 8.943 16.530 -13.621 1.00 94.25 201 GLN A N 1
ATOM 1464 C CA . GLN A 1 201 ? 8.688 16.765 -15.049 1.00 94.25 201 GLN A CA 1
ATOM 1465 C C . GLN A 1 201 ? 9.800 17.575 -15.733 1.00 94.25 201 GLN A C 1
ATOM 1467 O O . GLN A 1 201 ? 10.097 17.343 -16.906 1.00 94.25 201 GLN A O 1
ATOM 1472 N N . ILE A 1 202 ? 10.416 18.530 -15.029 1.00 95.50 202 ILE A N 1
ATOM 1473 C CA . ILE A 1 202 ? 11.558 19.298 -15.549 1.00 95.50 202 ILE A CA 1
ATOM 1474 C C . ILE A 1 202 ? 12.776 18.384 -15.712 1.00 95.50 202 ILE A C 1
ATOM 1476 O O . ILE A 1 202 ? 13.426 18.416 -16.757 1.00 95.50 202 ILE A O 1
ATOM 1480 N N . LEU A 1 203 ? 13.060 17.541 -14.715 1.00 92.44 203 LEU A N 1
ATOM 1481 C CA . LEU A 1 203 ? 14.155 16.571 -14.780 1.00 92.44 203 LEU A CA 1
ATOM 1482 C C . LEU A 1 203 ? 13.955 15.571 -15.922 1.00 92.44 203 LEU A C 1
ATOM 1484 O O . LEU A 1 203 ? 14.878 15.363 -16.704 1.00 92.44 203 LEU A O 1
ATOM 1488 N N . ALA A 1 204 ? 12.746 15.030 -16.087 1.00 91.56 204 ALA A N 1
ATOM 1489 C CA . ALA A 1 204 ? 12.431 14.116 -17.185 1.00 91.56 204 ALA A CA 1
ATOM 1490 C C . ALA A 1 204 ? 12.677 14.746 -18.569 1.00 91.56 204 ALA A C 1
ATOM 1492 O O . ALA A 1 204 ? 13.247 14.100 -19.447 1.00 91.56 204 ALA A O 1
ATOM 1493 N N . ARG A 1 205 ? 12.321 16.028 -18.756 1.00 96.25 205 ARG A N 1
ATOM 1494 C CA . ARG A 1 205 ? 12.619 16.760 -20.000 1.00 96.25 205 ARG A CA 1
ATOM 1495 C C . ARG A 1 205 ? 14.117 16.933 -20.237 1.00 96.25 205 ARG A C 1
ATOM 1497 O O . ARG A 1 205 ? 14.569 16.743 -21.359 1.00 96.25 205 ARG A O 1
ATOM 1504 N N . LYS A 1 206 ? 14.889 17.254 -19.195 1.00 95.56 206 LYS A N 1
ATOM 1505 C CA . LYS A 1 206 ? 16.351 17.368 -19.312 1.00 95.56 206 LYS A CA 1
ATOM 1506 C C . LYS A 1 206 ? 17.002 16.037 -19.681 1.00 95.56 206 LYS A C 1
ATOM 1508 O O . LYS A 1 206 ? 17.919 16.031 -20.491 1.00 95.56 206 LYS A O 1
ATOM 1513 N N . VAL A 1 207 ? 16.521 14.925 -19.124 1.00 95.25 207 VAL A N 1
ATOM 1514 C CA . VAL A 1 207 ? 17.007 13.584 -19.488 1.00 95.25 207 VAL A CA 1
ATOM 1515 C C . VAL A 1 207 ? 16.762 13.312 -20.974 1.00 95.25 207 VAL A C 1
ATOM 1517 O O . VAL A 1 207 ? 17.708 12.987 -21.681 1.00 95.25 207 VAL A O 1
ATOM 1520 N N . GLN A 1 208 ? 15.549 13.558 -21.478 1.00 94.75 208 GLN A N 1
ATOM 1521 C CA . GLN A 1 208 ? 15.244 13.396 -22.908 1.00 94.75 208 GLN A CA 1
ATOM 1522 C C . GLN A 1 208 ? 16.087 14.308 -23.811 1.00 94.75 208 GLN A C 1
ATOM 1524 O O . GLN A 1 208 ? 16.523 13.894 -24.883 1.00 94.75 208 GLN A O 1
ATOM 1529 N N . GLU A 1 209 ? 16.340 15.550 -23.392 1.00 96.19 209 GLU A N 1
ATOM 1530 C CA . GLU A 1 209 ? 17.198 16.478 -24.137 1.00 96.19 209 GLU A CA 1
ATOM 1531 C C . GLU A 1 209 ? 18.649 15.973 -24.220 1.00 96.19 209 GLU A C 1
ATOM 1533 O O . GLU A 1 209 ? 19.288 16.080 -25.269 1.00 96.19 209 GLU A O 1
ATOM 1538 N N . LEU A 1 210 ? 19.171 15.404 -23.129 1.00 91.62 210 LEU A N 1
ATOM 1539 C CA . LEU A 1 210 ? 20.508 14.812 -23.096 1.00 91.62 210 LEU A CA 1
ATOM 1540 C C . LEU A 1 210 ? 20.592 13.546 -23.953 1.00 91.62 210 LEU A C 1
ATOM 1542 O O . LEU A 1 210 ? 21.560 13.391 -24.695 1.00 91.62 210 LEU A O 1
ATOM 1546 N N . GLU A 1 211 ? 19.570 12.690 -23.917 1.00 92.06 211 GLU A N 1
ATOM 1547 C CA . GLU A 1 211 ? 19.475 11.510 -24.784 1.00 92.06 211 GLU A CA 1
ATOM 1548 C C . GLU A 1 211 ? 19.454 11.909 -26.268 1.00 92.06 211 GLU A C 1
ATOM 1550 O O . GLU A 1 211 ? 20.206 11.357 -27.072 1.00 92.06 211 GLU A O 1
ATOM 1555 N N . ALA A 1 212 ? 18.677 12.934 -26.637 1.00 92.06 212 ALA A N 1
ATOM 1556 C CA . ALA A 1 212 ? 18.640 13.445 -28.008 1.00 92.06 212 ALA A CA 1
ATOM 1557 C C . ALA A 1 212 ? 19.999 14.011 -28.460 1.00 92.06 212 ALA A C 1
ATOM 1559 O O . ALA A 1 212 ? 20.437 13.766 -29.586 1.00 92.06 212 ALA A O 1
ATOM 1560 N N . LYS A 1 213 ? 20.708 14.724 -27.574 1.00 91.44 213 LYS A N 1
ATOM 1561 C CA . LYS A 1 213 ? 22.067 15.226 -27.840 1.00 91.44 213 LYS A CA 1
ATOM 1562 C C . LYS A 1 213 ? 23.090 14.097 -27.982 1.00 91.44 213 LYS A C 1
ATOM 1564 O O . LYS A 1 213 ? 24.009 14.216 -28.788 1.00 91.44 213 LYS A O 1
ATOM 1569 N N . GLN A 1 214 ? 22.931 13.003 -27.238 1.00 87.50 214 GLN A N 1
ATOM 1570 C CA . GLN A 1 214 ? 23.818 11.844 -27.326 1.00 87.50 214 GLN A CA 1
ATOM 1571 C C . GLN A 1 214 ? 23.664 11.111 -28.665 1.00 87.50 214 GLN A C 1
ATOM 1573 O O . GLN A 1 214 ? 24.671 10.770 -29.278 1.00 87.50 214 GLN A O 1
ATOM 1578 N N . VAL A 1 215 ? 22.430 10.945 -29.154 1.00 83.75 215 VAL A N 1
ATOM 1579 C CA . VAL A 1 215 ? 22.152 10.320 -30.462 1.00 83.75 215 VAL A CA 1
ATOM 1580 C C . VAL A 1 215 ? 22.570 11.225 -31.628 1.00 83.75 215 VAL A C 1
ATOM 1582 O O . VAL A 1 215 ? 23.064 10.737 -32.640 1.00 83.75 215 VAL A O 1
ATOM 1585 N N . GLY A 1 216 ? 22.442 12.548 -31.487 1.00 75.31 216 GLY A N 1
ATOM 1586 C CA . GLY A 1 216 ? 22.901 13.502 -32.505 1.00 75.31 216 GLY A CA 1
ATOM 1587 C C . GLY A 1 216 ? 24.426 13.647 -32.604 1.00 75.31 216 GLY A C 1
ATOM 1588 O O . GLY A 1 216 ? 24.927 14.065 -33.640 1.00 75.31 216 GLY A O 1
ATOM 1589 N N . SER A 1 217 ? 25.175 13.299 -31.550 1.00 64.88 217 SER A N 1
ATOM 1590 C CA . SER A 1 217 ? 26.646 13.364 -31.541 1.00 64.88 217 SER A CA 1
ATOM 1591 C C . SER A 1 217 ? 27.319 12.104 -32.101 1.00 64.88 217 SER A C 1
ATOM 1593 O O . SER A 1 217 ? 28.536 12.116 -32.300 1.00 64.88 217 SER A O 1
ATOM 1595 N N . SER A 1 218 ? 26.568 11.027 -32.337 1.00 56.88 218 SER A N 1
ATOM 1596 C CA . SER A 1 218 ? 27.028 9.876 -33.112 1.00 56.88 218 SER A CA 1
ATOM 1597 C C . SER A 1 218 ? 26.668 10.088 -34.580 1.00 56.88 218 SER A C 1
ATOM 1599 O O . SER A 1 218 ? 25.715 9.493 -35.082 1.00 56.88 218 SER A O 1
ATOM 1601 N N . GLU A 1 219 ? 27.395 10.973 -35.266 1.00 58.84 219 GLU A N 1
ATOM 1602 C CA . GLU A 1 219 ? 27.341 11.000 -36.727 1.00 58.84 219 GLU A CA 1
ATOM 1603 C C . GLU A 1 219 ? 27.764 9.626 -37.269 1.00 58.84 219 GLU A C 1
ATOM 1605 O O . GLU A 1 219 ? 28.724 9.032 -36.761 1.00 58.84 219 GLU A O 1
ATOM 1610 N N . PRO A 1 220 ? 27.058 9.098 -38.283 1.00 50.09 220 PRO A N 1
ATOM 1611 C CA . PRO A 1 220 ? 27.456 7.861 -38.919 1.00 50.09 220 PRO A CA 1
ATOM 1612 C C . PRO A 1 220 ? 28.807 8.099 -39.589 1.00 50.09 220 PRO A C 1
ATOM 1614 O O . PRO A 1 220 ? 28.923 8.903 -40.515 1.00 50.09 220 PRO A O 1
ATOM 1617 N N . VAL A 1 221 ? 29.831 7.388 -39.116 1.00 54.31 221 VAL A N 1
ATOM 1618 C CA . VAL A 1 221 ? 31.055 7.158 -39.882 1.00 54.31 221 VAL A CA 1
ATOM 1619 C C . VAL A 1 221 ? 30.585 6.615 -41.224 1.00 54.31 221 VAL A C 1
ATOM 1621 O O . VAL A 1 221 ? 30.043 5.513 -41.282 1.00 54.31 221 VAL A O 1
ATOM 1624 N N . GLN A 1 222 ? 30.672 7.446 -42.264 1.00 49.91 222 GLN A N 1
ATOM 1625 C CA . GLN A 1 222 ? 30.250 7.087 -43.607 1.00 49.91 222 GLN A CA 1
ATOM 1626 C C . GLN A 1 222 ? 31.053 5.858 -44.018 1.00 49.91 222 GLN A C 1
ATOM 1628 O O . GLN A 1 222 ? 32.254 5.932 -44.273 1.00 49.91 222 GLN A O 1
ATOM 1633 N N . GLU A 1 223 ? 30.373 4.718 -44.006 1.00 50.38 223 GLU A N 1
ATOM 1634 C CA . GLU A 1 223 ? 30.850 3.456 -44.532 1.00 50.38 223 GLU A CA 1
ATOM 1635 C C . GLU A 1 223 ? 31.071 3.681 -46.028 1.00 50.38 223 GLU A C 1
ATOM 1637 O O . GLU A 1 223 ? 30.127 3.794 -46.814 1.00 50.38 223 GLU A O 1
ATOM 1642 N N . ALA A 1 224 ? 32.337 3.903 -46.384 1.00 50.66 224 ALA A N 1
ATOM 1643 C CA . ALA A 1 224 ? 32.769 4.110 -47.750 1.00 50.66 224 ALA A CA 1
ATOM 1644 C C . ALA A 1 224 ? 32.320 2.900 -48.571 1.00 50.66 224 ALA A C 1
ATOM 1646 O O . ALA A 1 224 ? 32.791 1.779 -48.390 1.00 50.66 224 ALA A O 1
ATOM 1647 N N . LYS A 1 225 ? 31.347 3.155 -49.439 1.00 50.72 225 LYS A N 1
ATOM 1648 C CA . LYS A 1 225 ? 30.759 2.203 -50.366 1.00 50.72 225 LYS A CA 1
ATOM 1649 C C . LYS A 1 225 ? 31.844 1.815 -51.374 1.00 50.72 225 LYS A C 1
ATOM 1651 O O . LYS A 1 225 ? 32.077 2.540 -52.335 1.00 50.72 225 LYS A O 1
ATOM 1656 N N . ALA A 1 226 ? 32.547 0.718 -51.107 1.00 49.09 226 ALA A N 1
ATOM 1657 C CA . ALA A 1 226 ? 33.365 0.052 -52.107 1.00 49.09 226 ALA A CA 1
ATOM 1658 C C . ALA A 1 226 ? 32.408 -0.541 -53.147 1.00 49.09 226 ALA A C 1
ATOM 1660 O O . ALA A 1 226 ? 31.682 -1.499 -52.877 1.00 49.09 226 ALA A O 1
ATOM 1661 N N . GLU A 1 227 ? 32.332 0.110 -54.303 1.00 55.50 227 GLU A N 1
ATOM 1662 C CA . GLU A 1 227 ? 31.836 -0.519 -55.516 1.00 55.50 227 GLU A CA 1
ATOM 1663 C C . GLU A 1 227 ? 32.894 -1.532 -55.946 1.00 55.50 227 GLU A C 1
ATOM 1665 O O . GLU A 1 227 ? 33.968 -1.129 -56.378 1.00 55.50 227 GLU A O 1
ATOM 1670 N N . ASP A 1 228 ? 32.606 -2.825 -55.808 1.00 45.53 228 ASP A N 1
ATOM 1671 C CA . ASP A 1 228 ? 33.375 -3.855 -56.496 1.00 45.53 228 ASP A CA 1
ATOM 1672 C C . ASP A 1 228 ? 32.461 -4.643 -57.419 1.00 45.53 228 ASP A C 1
ATOM 1674 O O . ASP A 1 228 ? 31.384 -5.123 -57.048 1.00 45.53 228 ASP A O 1
ATOM 1678 N N . GLY A 1 229 ? 32.924 -4.673 -58.663 1.00 52.56 229 GLY A N 1
ATOM 1679 C CA . GLY A 1 229 ? 32.311 -5.332 -59.785 1.00 52.56 229 GLY A CA 1
ATOM 1680 C C . GLY A 1 229 ? 32.266 -6.842 -59.627 1.00 52.56 229 GLY A C 1
ATOM 1681 O O . GLY A 1 229 ? 33.051 -7.480 -58.926 1.00 52.56 229 GLY A O 1
ATOM 1682 N N . ASP A 1 230 ? 31.278 -7.356 -60.338 1.00 55.38 230 ASP A N 1
ATOM 1683 C CA . ASP A 1 230 ? 31.120 -8.718 -60.805 1.00 55.38 230 ASP A CA 1
ATOM 1684 C C . ASP A 1 230 ? 32.455 -9.306 -61.292 1.00 55.38 230 ASP A C 1
ATOM 1686 O O . ASP A 1 230 ? 33.158 -8.662 -62.064 1.00 55.38 230 ASP A O 1
ATOM 1690 N N . ASP A 1 231 ? 32.803 -10.495 -60.799 1.00 46.00 231 ASP A N 1
ATOM 1691 C CA . ASP A 1 231 ? 33.275 -11.615 -61.618 1.00 46.00 231 ASP A CA 1
ATOM 1692 C C . ASP A 1 231 ? 33.526 -12.825 -60.710 1.00 46.00 231 ASP A C 1
ATOM 1694 O O . ASP A 1 231 ? 34.429 -12.880 -59.869 1.00 46.00 231 ASP A O 1
ATOM 1698 N N . GLY A 1 232 ? 32.652 -13.819 -60.85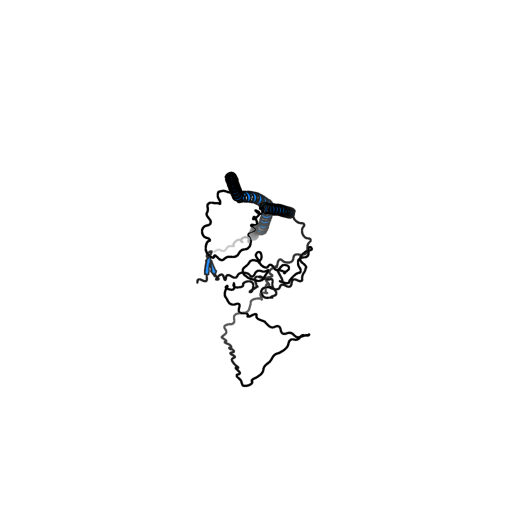2 1.00 55.69 232 GLY A N 1
ATOM 1699 C CA . GLY A 1 232 ? 32.675 -15.034 -60.060 1.00 55.69 232 GLY A CA 1
ATOM 1700 C C . GLY A 1 232 ? 33.928 -15.877 -60.282 1.00 55.69 232 GLY A C 1
ATOM 1701 O O . GLY A 1 232 ? 34.298 -16.182 -61.408 1.00 55.69 232 GLY A O 1
ATOM 1702 N N . SER A 1 233 ? 34.506 -16.382 -59.194 1.00 47.59 233 SER A N 1
ATOM 1703 C CA . SER A 1 233 ? 35.149 -17.695 -59.190 1.00 47.59 233 SER A CA 1
ATOM 1704 C C . SER A 1 233 ? 35.420 -18.165 -57.762 1.00 47.59 233 SER A C 1
ATOM 1706 O O . SER A 1 233 ? 36.178 -17.563 -57.008 1.00 47.59 233 SER A O 1
ATOM 1708 N N . SER A 1 234 ? 34.757 -19.264 -57.408 1.00 52.00 234 SER A N 1
ATOM 1709 C CA . SER A 1 234 ? 35.221 -20.333 -56.519 1.00 52.00 234 SER A CA 1
ATOM 1710 C C . SER A 1 234 ? 36.622 -20.163 -55.908 1.00 52.00 234 SER A C 1
ATOM 1712 O O . SER A 1 234 ? 37.587 -20.501 -56.580 1.00 52.00 234 SER A O 1
ATOM 1714 N N . VAL A 1 235 ? 36.722 -19.859 -54.606 1.00 45.78 235 VAL A N 1
ATOM 1715 C CA . VAL A 1 235 ? 37.638 -20.557 -53.677 1.00 45.78 235 VAL A CA 1
ATOM 1716 C C . VAL A 1 235 ? 37.095 -20.445 -52.245 1.00 45.78 235 VAL A C 1
ATOM 1718 O O . VAL A 1 235 ? 37.295 -19.460 -51.539 1.00 45.78 235 VAL A O 1
ATOM 1721 N N . THR A 1 236 ? 36.444 -21.501 -51.765 1.00 52.47 236 THR A N 1
ATOM 1722 C CA . THR A 1 236 ? 36.416 -21.805 -50.331 1.00 52.47 236 THR A CA 1
ATOM 1723 C C . THR A 1 236 ? 37.848 -22.086 -49.872 1.00 52.47 236 THR A C 1
ATOM 1725 O O . THR A 1 236 ? 38.472 -22.981 -50.442 1.00 52.47 236 THR A O 1
ATOM 1728 N N . SER A 1 237 ? 38.319 -21.380 -48.833 1.00 51.97 237 SER A N 1
ATOM 1729 C CA . SER A 1 237 ? 39.558 -21.588 -48.037 1.00 51.97 237 SER A CA 1
ATOM 1730 C C . SER A 1 237 ? 40.589 -20.457 -48.149 1.00 51.97 237 SER A C 1
ATOM 1732 O O . SER A 1 237 ? 41.546 -20.581 -48.905 1.00 51.97 237 SER A O 1
ATOM 1734 N N . ARG A 1 238 ? 40.440 -19.390 -47.347 1.00 48.50 238 ARG A N 1
ATOM 1735 C CA . ARG A 1 238 ? 41.539 -18.595 -46.737 1.00 48.50 238 ARG A CA 1
ATOM 1736 C C . ARG A 1 238 ? 40.975 -17.360 -46.024 1.00 48.50 238 ARG A C 1
ATOM 1738 O O . ARG A 1 238 ? 40.977 -16.266 -46.565 1.00 48.50 238 ARG A O 1
ATOM 1745 N N . LEU A 1 239 ? 40.518 -17.526 -44.785 1.00 45.19 239 LEU A N 1
ATOM 1746 C CA . LEU A 1 239 ? 40.288 -16.406 -43.863 1.00 45.19 239 LEU A CA 1
ATOM 1747 C C . LEU A 1 239 ? 40.754 -16.793 -42.456 1.00 45.19 239 LEU A C 1
ATOM 1749 O O . LEU A 1 239 ? 39.962 -16.966 -41.541 1.00 45.19 239 LEU A O 1
ATOM 1753 N N . THR A 1 240 ? 42.069 -16.936 -42.300 1.00 51.25 240 THR A N 1
ATOM 1754 C CA . THR A 1 240 ? 42.762 -16.874 -41.003 1.00 51.25 240 THR A CA 1
ATOM 1755 C C . THR A 1 240 ? 44.164 -16.312 -41.224 1.00 51.25 240 THR A C 1
ATOM 1757 O O . THR A 1 240 ? 45.140 -17.044 -41.121 1.00 51.25 240 THR A O 1
ATOM 1760 N N . SER A 1 241 ? 44.260 -15.035 -41.598 1.00 47.53 241 SER A N 1
ATOM 1761 C CA . SER A 1 241 ? 45.463 -14.198 -41.424 1.00 47.53 241 SER A CA 1
ATOM 1762 C C . SER A 1 241 ? 45.217 -12.809 -42.025 1.00 47.53 241 SER A C 1
ATOM 1764 O O . SER A 1 241 ? 45.859 -12.427 -43.001 1.00 47.53 241 SER A O 1
ATOM 1766 N N . VAL A 1 242 ? 44.265 -12.048 -41.475 1.00 46.09 242 VAL A N 1
ATOM 1767 C CA . VAL A 1 242 ? 44.311 -10.591 -41.656 1.00 46.09 242 VAL A CA 1
ATOM 1768 C C . VAL A 1 242 ? 45.406 -10.100 -40.722 1.00 46.09 242 VAL A C 1
ATOM 1770 O O . VAL A 1 242 ? 45.317 -10.231 -39.499 1.00 46.09 242 VAL A O 1
ATOM 1773 N N . SER A 1 243 ? 46.493 -9.665 -41.348 1.00 48.88 243 SER A N 1
ATOM 1774 C CA . SER A 1 243 ? 47.675 -9.105 -40.718 1.00 48.88 243 SER A CA 1
ATOM 1775 C C . SER A 1 243 ? 47.280 -7.960 -39.787 1.00 48.88 243 SER A C 1
ATOM 1777 O O . SER A 1 243 ? 46.602 -7.020 -40.188 1.00 48.88 243 SER A O 1
ATOM 1779 N N . ARG A 1 244 ? 47.730 -8.034 -38.532 1.00 51.56 244 ARG A N 1
ATOM 1780 C CA . ARG A 1 244 ? 47.599 -6.984 -37.508 1.00 51.56 244 ARG A CA 1
ATOM 1781 C C . ARG A 1 244 ? 48.429 -5.722 -37.811 1.00 51.56 244 ARG A C 1
ATOM 1783 O O . ARG A 1 244 ? 48.489 -4.850 -36.957 1.00 51.56 244 ARG A O 1
ATOM 1790 N N . GLN A 1 245 ? 49.093 -5.628 -38.963 1.00 49.62 245 GLN A N 1
ATOM 1791 C CA . GLN A 1 245 ? 50.101 -4.591 -39.216 1.00 49.62 245 GLN A CA 1
ATOM 1792 C C . GLN A 1 245 ? 49.575 -3.291 -39.843 1.00 49.62 245 GLN A C 1
ATOM 1794 O O . GLN A 1 245 ? 50.295 -2.302 -39.787 1.00 49.62 245 GLN A O 1
ATOM 1799 N N . ASP A 1 246 ? 48.328 -3.232 -40.326 1.00 45.19 246 ASP A N 1
ATOM 1800 C CA . ASP A 1 246 ? 47.826 -2.035 -41.033 1.00 45.19 246 ASP A CA 1
ATOM 1801 C C . ASP A 1 246 ? 46.823 -1.181 -40.228 1.00 45.19 246 ASP A C 1
ATOM 1803 O O . ASP A 1 246 ? 46.314 -0.178 -40.724 1.00 45.19 246 ASP A O 1
ATOM 1807 N N . ALA A 1 247 ? 46.546 -1.527 -38.964 1.00 52.56 247 ALA A N 1
ATOM 1808 C CA . ALA A 1 247 ? 45.691 -0.710 -38.090 1.00 52.56 247 ALA A CA 1
ATOM 1809 C C . ALA A 1 247 ? 46.452 0.426 -37.371 1.00 52.56 247 ALA A C 1
ATOM 1811 O O . ALA A 1 247 ? 45.825 1.372 -36.894 1.00 52.56 247 ALA A O 1
ATOM 1812 N N . ASP A 1 248 ? 47.787 0.368 -37.325 1.00 49.78 248 ASP A N 1
ATOM 1813 C CA . ASP A 1 248 ? 48.617 1.335 -36.589 1.00 49.78 248 ASP A CA 1
ATOM 1814 C C . ASP A 1 248 ? 48.967 2.597 -37.399 1.00 49.78 248 ASP A C 1
ATOM 1816 O O . ASP A 1 248 ? 49.521 3.551 -36.855 1.00 49.78 248 ASP A O 1
ATOM 1820 N N . THR A 1 249 ? 48.642 2.655 -38.695 1.00 53.75 249 THR A N 1
ATOM 1821 C CA . THR A 1 249 ? 49.140 3.727 -39.581 1.00 53.75 249 THR A CA 1
ATOM 1822 C C . THR A 1 249 ? 48.146 4.863 -39.845 1.00 53.75 249 THR A C 1
ATOM 1824 O O . THR A 1 249 ? 48.543 5.893 -40.385 1.00 53.75 249 THR A O 1
ATOM 1827 N N . VAL A 1 250 ? 46.871 4.727 -39.462 1.00 57.75 250 VAL A N 1
ATOM 1828 C CA . VAL A 1 250 ? 45.823 5.710 -39.827 1.00 57.75 250 VAL A CA 1
ATOM 1829 C C . VAL A 1 250 ? 45.372 6.582 -38.647 1.00 57.75 250 VAL A C 1
ATOM 1831 O O . VAL A 1 250 ? 44.845 7.677 -38.843 1.00 57.75 250 VAL A O 1
ATOM 1834 N N . VAL A 1 251 ? 45.642 6.172 -37.406 1.00 59.28 251 VAL A N 1
ATOM 1835 C CA . VAL A 1 251 ? 45.295 6.958 -36.214 1.00 59.28 251 VAL A CA 1
ATOM 1836 C C . VAL A 1 251 ? 46.545 7.669 -35.704 1.00 59.28 251 VAL A C 1
ATOM 1838 O O . VAL A 1 251 ? 47.294 7.144 -34.887 1.00 59.28 251 VAL A O 1
ATOM 1841 N N . GLY A 1 252 ? 46.796 8.875 -36.218 1.00 73.69 252 GLY A N 1
ATOM 1842 C CA . GLY A 1 252 ? 47.964 9.665 -35.827 1.00 73.69 252 GLY A CA 1
ATOM 1843 C C . GLY A 1 252 ? 48.056 9.876 -34.301 1.00 73.69 252 GLY A C 1
ATOM 1844 O O . GLY A 1 252 ? 47.023 10.000 -33.636 1.00 73.69 252 GLY A O 1
ATOM 1845 N N . PRO A 1 253 ? 49.270 9.981 -33.726 1.00 73.50 253 PRO A N 1
ATOM 1846 C CA . PRO A 1 253 ? 49.498 10.037 -32.274 1.00 73.50 253 PRO A CA 1
ATOM 1847 C C . PRO A 1 253 ? 48.717 11.149 -31.552 1.00 73.50 253 PRO A C 1
ATOM 1849 O O . PRO A 1 253 ? 48.325 10.983 -30.399 1.00 73.50 253 PRO A O 1
ATOM 1852 N N . ALA A 1 254 ? 48.386 12.243 -32.245 1.00 72.12 254 ALA A N 1
ATOM 1853 C CA . ALA A 1 254 ? 47.544 13.317 -31.714 1.00 72.12 254 ALA A CA 1
ATOM 1854 C C . ALA A 1 254 ? 46.105 12.871 -31.371 1.00 72.12 254 ALA A C 1
ATOM 1856 O O . ALA A 1 254 ? 45.494 13.401 -30.441 1.00 72.12 254 ALA A O 1
ATOM 1857 N N . PHE A 1 255 ? 45.552 11.894 -32.097 1.00 72.50 255 PHE A N 1
ATOM 1858 C CA . PHE A 1 255 ? 44.221 11.352 -31.820 1.00 72.50 255 PHE A CA 1
ATOM 1859 C C . PHE A 1 255 ? 44.229 10.488 -30.555 1.00 72.50 255 PHE A C 1
ATOM 1861 O O . PHE A 1 255 ? 43.338 10.619 -29.717 1.00 72.50 255 PHE A O 1
ATOM 1868 N N . ILE A 1 256 ? 45.275 9.676 -30.375 1.00 78.06 256 ILE A N 1
ATOM 1869 C CA . ILE A 1 256 ? 45.459 8.830 -29.189 1.00 78.06 256 ILE A CA 1
ATOM 1870 C C . ILE A 1 256 ? 45.580 9.703 -27.933 1.00 78.06 256 ILE A C 1
ATOM 1872 O O . ILE A 1 256 ? 44.855 9.479 -26.967 1.00 78.06 256 ILE A O 1
ATOM 1876 N N . THR A 1 257 ? 46.394 10.765 -27.962 1.00 80.56 257 THR A N 1
ATOM 1877 C CA . THR A 1 257 ? 46.528 11.695 -26.824 1.00 80.56 257 THR A CA 1
ATOM 1878 C C . THR A 1 257 ? 45.202 12.373 -26.466 1.00 80.56 257 THR A C 1
ATOM 1880 O O . THR A 1 257 ? 44.863 12.501 -25.290 1.00 80.56 257 THR A O 1
ATOM 1883 N N . ARG A 1 258 ? 44.403 12.770 -27.467 1.00 79.94 258 ARG A N 1
ATOM 1884 C CA . ARG A 1 258 ? 43.085 13.382 -27.233 1.00 79.94 258 ARG A CA 1
ATOM 1885 C C . ARG A 1 258 ? 42.074 12.389 -26.658 1.00 79.94 258 ARG A C 1
ATOM 1887 O O . ARG A 1 258 ? 41.222 12.786 -25.864 1.00 79.94 258 ARG A O 1
ATOM 1894 N N . TYR A 1 259 ? 42.148 11.124 -27.064 1.00 80.38 259 TYR A N 1
ATOM 1895 C CA . TYR A 1 259 ? 41.269 10.075 -26.560 1.00 80.38 259 TYR A CA 1
ATOM 1896 C C . TYR A 1 259 ? 41.606 9.712 -25.110 1.00 80.38 259 TYR A C 1
ATOM 1898 O O . TYR A 1 259 ? 40.700 9.664 -24.282 1.00 80.38 259 TYR A O 1
ATOM 1906 N N . ILE A 1 260 ? 42.896 9.577 -24.779 1.00 86.50 260 ILE A N 1
ATOM 1907 C CA . ILE A 1 260 ? 43.371 9.315 -23.410 1.00 86.50 260 ILE A CA 1
ATOM 1908 C C . ILE A 1 260 ? 42.908 10.420 -22.452 1.00 86.50 260 ILE A C 1
ATOM 1910 O O . ILE A 1 260 ? 42.250 10.122 -21.461 1.00 86.50 260 ILE A O 1
ATOM 1914 N N . GLY A 1 261 ? 43.099 11.698 -22.802 1.00 87.56 261 GLY A N 1
ATOM 1915 C CA . GLY A 1 261 ? 42.626 12.801 -21.952 1.00 87.56 261 GLY A CA 1
ATOM 1916 C C . GLY A 1 261 ? 41.098 12.844 -21.778 1.00 87.56 261 GLY A C 1
ATOM 1917 O O . GLY A 1 261 ? 40.585 13.351 -20.779 1.00 87.56 261 GLY A O 1
ATOM 1918 N N . ARG A 1 262 ? 40.333 12.290 -22.730 1.00 87.19 262 ARG A N 1
ATOM 1919 C CA . ARG A 1 262 ? 38.871 12.175 -22.612 1.00 87.19 262 ARG A CA 1
ATOM 1920 C C . ARG A 1 262 ? 38.465 11.034 -21.681 1.00 87.19 262 ARG A C 1
ATOM 1922 O O . ARG A 1 262 ? 37.476 11.197 -20.973 1.00 87.19 262 ARG A O 1
ATOM 1929 N N . ILE A 1 263 ? 39.213 9.929 -21.671 1.00 86.50 263 ILE A N 1
ATOM 1930 C CA . ILE A 1 263 ? 39.016 8.820 -20.729 1.00 86.50 263 ILE A CA 1
ATOM 1931 C C . ILE A 1 263 ? 39.300 9.300 -19.305 1.00 86.50 263 ILE A C 1
ATOM 1933 O O . ILE A 1 263 ? 38.409 9.203 -18.470 1.00 86.50 263 ILE A O 1
ATOM 1937 N N . GLU A 1 264 ? 40.447 9.936 -19.061 1.00 90.88 264 GLU A N 1
ATOM 1938 C CA . GLU A 1 264 ? 40.809 10.462 -17.733 1.00 90.88 264 GLU A CA 1
ATOM 1939 C C . GLU A 1 264 ? 39.764 11.473 -17.215 1.00 90.88 264 GLU A C 1
ATOM 1941 O O . GLU A 1 264 ? 39.361 11.456 -16.051 1.00 90.88 264 GLU A O 1
ATOM 1946 N N . SER A 1 265 ? 39.233 12.330 -18.099 1.00 90.81 265 SER A N 1
ATOM 1947 C CA . SER A 1 265 ? 38.148 13.257 -17.747 1.00 90.81 265 SER A CA 1
ATOM 1948 C C . SER A 1 265 ? 36.832 12.547 -17.401 1.00 90.81 265 SER A C 1
ATOM 1950 O O . SER A 1 265 ? 36.068 13.040 -16.566 1.00 90.81 265 SER A O 1
ATOM 1952 N N . LEU A 1 266 ? 36.529 11.423 -18.056 1.00 84.88 266 LEU A N 1
ATOM 1953 C CA . LEU A 1 266 ? 35.341 10.620 -17.765 1.00 84.88 266 LEU A CA 1
ATOM 1954 C C . LEU A 1 266 ? 35.503 9.825 -16.469 1.00 84.88 266 LEU A C 1
ATOM 1956 O O . LEU A 1 266 ? 34.542 9.741 -15.705 1.00 84.88 266 LEU A O 1
ATOM 1960 N N . GLU A 1 267 ? 36.696 9.310 -16.188 1.00 90.56 267 GLU A N 1
ATOM 1961 C CA . GLU A 1 267 ? 37.023 8.637 -14.929 1.00 90.56 267 GLU A CA 1
ATOM 1962 C C . GLU A 1 267 ? 36.838 9.594 -13.748 1.00 90.56 267 GLU A C 1
ATOM 1964 O O . GLU A 1 267 ? 36.023 9.317 -12.870 1.00 90.56 267 GLU A O 1
ATOM 1969 N N . HIS A 1 268 ? 37.421 10.797 -13.803 1.00 92.88 268 HIS A N 1
ATOM 1970 C CA . HIS A 1 268 ? 37.238 11.808 -12.753 1.00 92.88 268 HIS A CA 1
ATOM 1971 C C . HIS A 1 268 ? 35.762 12.206 -12.553 1.00 92.88 268 HIS A C 1
ATOM 1973 O O . HIS A 1 268 ? 35.298 12.422 -11.433 1.00 92.88 268 HIS A O 1
ATOM 1979 N N . LYS A 1 269 ? 34.977 12.322 -13.634 1.00 87.75 269 LYS A N 1
ATOM 1980 C CA . LYS A 1 269 ? 33.531 12.606 -13.527 1.00 87.75 269 LYS A CA 1
ATOM 1981 C C . LYS A 1 269 ? 32.761 11.451 -12.896 1.00 87.75 269 LYS A C 1
ATOM 1983 O O . LYS A 1 269 ? 31.786 11.695 -12.188 1.00 87.75 269 LYS A O 1
ATOM 1988 N N . THR A 1 270 ? 33.183 10.221 -13.162 1.00 87.25 270 THR A N 1
ATOM 1989 C CA . THR A 1 270 ? 32.572 9.020 -12.589 1.00 87.25 270 THR A CA 1
ATOM 1990 C C . THR A 1 270 ? 32.863 8.947 -11.094 1.00 87.25 270 THR A C 1
ATOM 1992 O O . THR A 1 270 ? 31.926 8.793 -10.317 1.00 87.25 270 THR A O 1
ATOM 1995 N N . GLU A 1 271 ? 34.105 9.200 -10.677 1.00 91.44 271 GLU A N 1
ATOM 1996 C CA . GLU A 1 271 ? 34.487 9.290 -9.261 1.00 91.44 271 GLU A CA 1
ATOM 1997 C C . GLU A 1 271 ? 33.718 10.399 -8.526 1.00 91.44 271 GLU A C 1
ATOM 1999 O O . GLU A 1 271 ? 33.207 10.195 -7.424 1.00 91.44 271 GLU A O 1
ATOM 2004 N N . GLN A 1 272 ? 33.555 11.570 -9.152 1.00 90.31 272 GLN A N 1
ATOM 2005 C CA . GLN A 1 272 ? 32.784 12.671 -8.571 1.00 90.31 272 GLN A CA 1
ATOM 2006 C C . GLN A 1 272 ? 31.296 12.321 -8.404 1.00 90.31 272 GLN A C 1
ATOM 2008 O O . GLN A 1 272 ? 30.674 12.690 -7.400 1.00 90.31 272 GLN A O 1
ATOM 2013 N N . LEU A 1 273 ? 30.709 11.620 -9.378 1.00 83.06 273 LEU A N 1
ATOM 2014 C CA . LEU A 1 273 ? 29.332 11.134 -9.293 1.00 83.06 273 LEU A CA 1
ATOM 2015 C C . LEU A 1 273 ? 29.188 10.071 -8.206 1.00 83.06 273 LEU A C 1
ATOM 2017 O O . LEU A 1 273 ? 28.241 10.140 -7.426 1.00 83.06 273 LEU A O 1
ATOM 2021 N N . GLU A 1 274 ? 30.130 9.137 -8.109 1.00 86.38 274 GLU A N 1
ATOM 2022 C CA . GLU A 1 274 ? 30.126 8.097 -7.082 1.00 86.38 274 GLU A CA 1
ATOM 2023 C C . GLU A 1 274 ? 30.238 8.700 -5.675 1.00 86.38 274 GLU A C 1
ATOM 2025 O O . GLU A 1 274 ? 29.428 8.378 -4.804 1.00 86.38 274 GLU A O 1
ATOM 2030 N N . ALA A 1 275 ? 31.134 9.672 -5.474 1.00 90.25 275 ALA A N 1
ATOM 2031 C CA . ALA A 1 275 ? 31.244 10.419 -4.221 1.00 90.25 275 ALA A CA 1
ATOM 2032 C C . ALA A 1 275 ? 29.953 11.189 -3.881 1.00 90.25 275 ALA A C 1
ATOM 2034 O O . ALA A 1 275 ? 29.510 11.204 -2.731 1.00 90.25 275 ALA A O 1
ATOM 2035 N N . SER A 1 276 ? 29.308 11.793 -4.885 1.00 85.62 276 SER A N 1
ATOM 2036 C CA . SER A 1 276 ? 28.039 12.510 -4.701 1.00 85.62 276 SER A CA 1
ATOM 2037 C C . SER A 1 276 ? 26.899 11.559 -4.324 1.00 85.62 276 SER A C 1
ATOM 2039 O O . SER A 1 276 ? 26.113 11.858 -3.425 1.00 85.62 276 SER A O 1
ATOM 2041 N N . VAL A 1 277 ? 26.822 10.387 -4.962 1.00 82.81 277 VAL A N 1
ATOM 2042 C CA . VAL A 1 277 ? 25.823 9.353 -4.656 1.00 82.81 277 VAL A CA 1
ATOM 2043 C C . VAL A 1 277 ? 26.056 8.759 -3.267 1.00 82.81 277 VAL A C 1
ATOM 2045 O O . VAL A 1 277 ? 25.091 8.554 -2.532 1.00 82.81 277 VAL A O 1
ATOM 2048 N N . ALA A 1 278 ? 27.310 8.551 -2.865 1.00 84.06 278 ALA A N 1
ATOM 2049 C CA . ALA A 1 278 ? 27.655 8.083 -1.524 1.00 84.06 278 ALA A CA 1
ATOM 2050 C C . ALA A 1 278 ? 27.267 9.086 -0.419 1.00 84.06 278 ALA A C 1
ATOM 2052 O O . ALA A 1 278 ? 26.968 8.676 0.702 1.00 84.06 278 ALA A O 1
ATOM 2053 N N . ALA A 1 279 ? 27.218 10.387 -0.726 1.00 84.94 279 ALA A N 1
ATOM 2054 C CA . ALA A 1 279 ? 26.819 11.436 0.215 1.00 84.94 279 ALA A CA 1
ATOM 2055 C C . ALA A 1 279 ? 25.291 11.619 0.351 1.00 84.9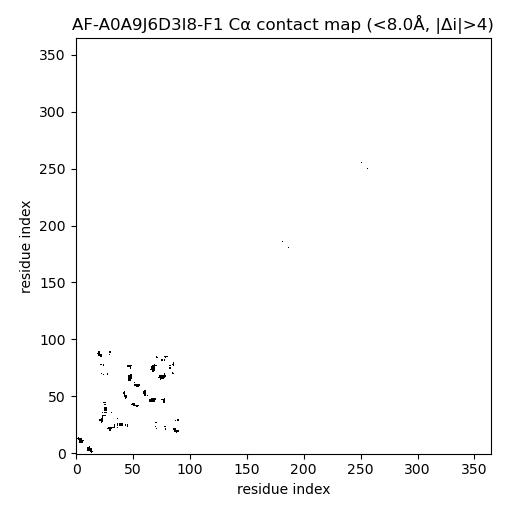4 279 ALA A C 1
ATOM 2057 O O . ALA A 1 279 ? 24.824 12.152 1.363 1.00 84.94 279 ALA A O 1
ATOM 2058 N N . LEU A 1 280 ? 24.499 11.168 -0.633 1.00 76.31 280 LEU A N 1
ATOM 2059 C CA . LEU A 1 280 ? 23.038 11.341 -0.643 1.00 76.31 280 LEU A CA 1
ATOM 2060 C C . LEU A 1 280 ? 22.324 10.718 0.568 1.00 76.31 280 LEU A C 1
ATOM 2062 O O . LEU A 1 280 ? 21.469 11.398 1.134 1.00 76.31 280 LEU A O 1
ATOM 2066 N N . PRO A 1 281 ? 22.634 9.486 1.022 1.00 77.81 281 PRO A N 1
ATOM 2067 C CA . PRO A 1 281 ? 21.977 8.907 2.192 1.00 77.81 281 PRO A CA 1
ATOM 2068 C C . PRO A 1 281 ? 22.127 9.776 3.443 1.00 77.81 281 PRO A C 1
ATOM 2070 O O . PRO A 1 281 ? 21.158 9.972 4.171 1.00 77.81 281 PRO A O 1
ATOM 2073 N N . THR A 1 282 ? 23.311 10.350 3.664 1.00 81.31 282 THR A N 1
ATOM 2074 C CA . THR A 1 282 ? 23.584 11.215 4.818 1.00 81.31 282 THR A CA 1
ATOM 2075 C C . THR A 1 282 ? 22.795 12.523 4.739 1.00 81.31 282 THR A C 1
ATOM 2077 O O . THR A 1 282 ? 22.191 12.922 5.732 1.00 81.31 282 THR A O 1
ATOM 2080 N N . GLN A 1 283 ? 22.725 13.152 3.559 1.00 82.31 283 GLN A N 1
ATOM 2081 C CA . GLN A 1 283 ? 21.916 14.363 3.348 1.00 82.31 283 GLN A CA 1
ATOM 2082 C C . GLN A 1 283 ? 20.411 14.099 3.479 1.00 82.31 283 GLN A C 1
ATOM 2084 O O . GLN A 1 283 ? 19.683 14.899 4.061 1.00 82.31 283 GLN A O 1
ATOM 2089 N N . ILE A 1 284 ? 19.924 12.969 2.961 1.00 73.06 284 ILE A N 1
ATOM 2090 C CA . ILE A 1 284 ? 18.513 12.589 3.093 1.00 73.06 284 ILE A CA 1
ATOM 2091 C C . ILE A 1 284 ? 18.178 12.365 4.570 1.00 73.06 284 ILE A C 1
ATOM 2093 O O . ILE A 1 284 ? 17.161 12.859 5.048 1.00 73.06 284 ILE A O 1
ATOM 2097 N N . MET A 1 285 ? 19.044 11.668 5.309 1.00 72.56 285 MET A N 1
ATOM 2098 C CA . MET A 1 285 ? 18.824 11.406 6.730 1.00 72.56 285 MET A CA 1
ATOM 2099 C C . MET A 1 285 ? 18.843 12.681 7.577 1.00 72.56 285 MET A C 1
ATOM 2101 O O . MET A 1 285 ? 18.029 12.778 8.491 1.00 72.56 285 MET A O 1
ATOM 2105 N N . SER A 1 286 ? 19.692 13.670 7.275 1.00 83.56 286 SER A N 1
ATOM 2106 C CA . SER A 1 286 ? 19.690 14.940 8.016 1.00 83.56 286 SER A CA 1
ATOM 2107 C C . SER A 1 286 ? 18.400 15.735 7.786 1.00 83.56 286 SER A C 1
ATOM 2109 O O . SER A 1 286 ? 17.771 16.164 8.748 1.00 83.56 286 SER A O 1
ATOM 2111 N N . VAL A 1 287 ? 17.937 15.842 6.534 1.00 77.81 287 VAL A N 1
ATOM 2112 C CA . VAL A 1 287 ? 16.694 16.562 6.194 1.00 77.81 287 VAL A CA 1
ATOM 2113 C C . VAL A 1 287 ? 15.457 15.861 6.768 1.00 77.81 287 VAL A C 1
ATOM 2115 O O . VAL A 1 287 ? 14.534 16.506 7.273 1.00 77.81 287 VAL A O 1
ATOM 2118 N N . VAL A 1 288 ? 15.420 14.526 6.719 1.00 76.50 288 VAL A N 1
ATOM 2119 C CA . VAL A 1 288 ? 14.318 13.742 7.298 1.00 76.50 288 VAL A CA 1
ATOM 2120 C C . VAL A 1 288 ? 14.314 13.849 8.822 1.00 76.50 288 VAL A C 1
ATOM 2122 O O . VAL A 1 288 ? 13.242 13.953 9.410 1.00 76.50 288 VAL A O 1
ATOM 2125 N N . HIS A 1 289 ? 15.480 13.855 9.470 1.00 82.94 289 HIS A N 1
ATOM 2126 C CA . HIS A 1 289 ? 15.559 13.972 10.923 1.00 82.94 289 HIS A CA 1
ATOM 2127 C C . HIS A 1 289 ? 15.074 15.341 11.414 1.00 82.94 289 HIS A C 1
ATOM 2129 O O . HIS A 1 289 ? 14.252 15.387 12.324 1.00 82.94 289 HIS A O 1
ATOM 2135 N N . GLU A 1 290 ? 15.511 16.438 10.788 1.00 79.00 290 GLU A N 1
ATOM 2136 C CA . GLU A 1 290 ? 15.068 17.794 11.147 1.00 79.00 290 GLU A CA 1
ATOM 2137 C C . GLU A 1 290 ? 13.557 17.966 10.936 1.00 79.00 290 GLU A C 1
ATOM 2139 O O . GLU A 1 290 ? 12.834 18.347 11.855 1.00 79.00 290 GLU A O 1
ATOM 2144 N N . SER A 1 291 ? 13.041 17.565 9.769 1.00 78.31 291 SER A N 1
ATOM 2145 C CA . SER A 1 291 ? 11.603 17.672 9.477 1.00 78.31 291 SER A CA 1
ATOM 2146 C C . SER A 1 291 ? 10.734 16.773 10.362 1.00 78.31 291 SER A C 1
ATOM 2148 O O . SER A 1 291 ? 9.643 17.174 10.774 1.00 78.31 291 SER A O 1
ATOM 2150 N N . PHE A 1 292 ? 11.200 15.564 10.692 1.00 79.88 292 PHE A N 1
ATOM 2151 C CA . PHE A 1 292 ? 10.492 14.679 11.612 1.00 79.88 292 PHE A CA 1
ATOM 2152 C C . PHE A 1 292 ? 10.510 15.224 13.038 1.00 79.88 292 PHE A C 1
ATOM 2154 O O . PHE A 1 292 ? 9.484 15.173 13.711 1.00 79.88 292 PHE A O 1
ATOM 2161 N N . GLN A 1 293 ? 11.639 15.764 13.496 1.00 79.12 293 GLN A N 1
ATOM 2162 C CA . GLN A 1 293 ? 11.768 16.331 14.833 1.00 79.12 293 GLN A CA 1
ATOM 2163 C C . GLN A 1 293 ? 10.852 17.547 15.014 1.00 79.12 293 GLN A C 1
ATOM 2165 O O . GLN A 1 293 ? 10.168 17.635 16.036 1.00 79.12 293 GLN A O 1
ATOM 2170 N N . ASP A 1 294 ? 10.745 18.411 14.006 1.00 79.75 294 ASP A N 1
ATOM 2171 C CA . ASP A 1 294 ? 9.841 19.564 14.029 1.00 79.75 294 ASP A CA 1
ATOM 2172 C C . ASP A 1 294 ? 8.368 19.141 14.011 1.00 79.75 294 ASP A C 1
ATOM 2174 O O . ASP A 1 294 ? 7.575 19.598 14.839 1.00 79.75 294 ASP A O 1
ATOM 2178 N N . MET A 1 295 ? 7.993 18.206 13.128 1.00 81.06 295 MET A N 1
ATOM 2179 C CA . MET A 1 295 ? 6.625 17.677 13.087 1.00 81.06 295 MET A CA 1
ATOM 2180 C C . MET A 1 295 ? 6.250 16.949 14.379 1.00 81.06 295 MET A C 1
ATOM 2182 O O . MET A 1 295 ? 5.143 17.125 14.886 1.00 81.06 295 MET A O 1
ATOM 2186 N N . PHE A 1 296 ? 7.156 16.138 14.925 1.00 74.56 296 PHE A N 1
ATOM 2187 C CA . PHE A 1 296 ? 6.925 15.378 16.149 1.00 74.56 296 PHE A CA 1
ATOM 2188 C C . PHE A 1 296 ? 6.811 16.299 17.363 1.00 74.56 296 PHE A C 1
ATOM 2190 O O . PHE A 1 296 ? 5.917 16.113 18.186 1.00 74.56 296 PHE A O 1
ATOM 2197 N N . THR A 1 297 ? 7.655 17.330 17.446 1.00 82.75 297 THR A N 1
ATOM 2198 C CA . THR A 1 297 ? 7.582 18.335 18.512 1.00 82.75 297 THR A CA 1
ATOM 2199 C C . THR A 1 297 ? 6.275 19.116 18.422 1.00 82.75 297 THR A C 1
ATOM 2201 O O . THR A 1 297 ? 5.563 19.208 19.418 1.00 82.75 297 THR A O 1
ATOM 2204 N N . ALA A 1 298 ? 5.887 19.587 17.231 1.00 82.56 298 ALA A N 1
ATOM 2205 C CA . ALA A 1 298 ? 4.624 20.295 17.030 1.00 82.56 298 ALA A CA 1
ATOM 2206 C C . ALA A 1 298 ? 3.400 19.424 17.369 1.00 82.56 298 ALA A C 1
ATOM 2208 O O . ALA A 1 298 ? 2.483 19.882 18.056 1.00 82.56 298 ALA A O 1
ATOM 2209 N N . ALA A 1 299 ? 3.401 18.157 16.943 1.00 79.12 299 ALA A N 1
ATOM 2210 C CA . ALA A 1 299 ? 2.337 17.206 17.252 1.00 79.12 299 ALA A CA 1
ATOM 2211 C C . ALA A 1 299 ? 2.256 16.911 18.756 1.00 79.12 299 ALA A C 1
ATOM 2213 O O . ALA A 1 299 ? 1.162 16.897 19.319 1.00 79.12 299 ALA A O 1
ATOM 2214 N N . LEU A 1 300 ? 3.398 16.732 19.429 1.00 77.69 300 LEU A N 1
ATOM 2215 C CA . LEU A 1 300 ? 3.436 16.557 20.879 1.00 77.69 300 LEU A CA 1
ATOM 2216 C C . LEU A 1 300 ? 2.926 17.796 21.610 1.00 77.69 300 LEU A C 1
ATOM 2218 O O . LEU A 1 300 ? 2.117 17.651 22.519 1.00 77.69 300 LEU A O 1
ATOM 2222 N N . THR A 1 301 ? 3.338 19.004 21.216 1.00 86.69 301 THR A N 1
ATOM 2223 C CA . THR A 1 301 ? 2.876 20.248 21.851 1.00 86.69 301 THR A CA 1
ATOM 2224 C C . THR A 1 301 ? 1.364 20.437 21.716 1.00 86.69 301 THR A C 1
ATOM 2226 O O . THR A 1 301 ? 0.734 20.935 22.647 1.00 86.69 301 THR A O 1
ATOM 2229 N N . GLN A 1 302 ? 0.765 20.007 20.602 1.00 84.88 302 GLN A N 1
ATOM 2230 C CA . GLN A 1 302 ? -0.687 20.073 20.403 1.00 84.88 302 GLN A CA 1
ATOM 2231 C C . GLN A 1 302 ? -1.446 18.958 21.135 1.00 84.88 302 GLN A C 1
ATOM 2233 O O . GLN A 1 302 ? -2.499 19.219 21.710 1.00 84.88 302 GLN A O 1
ATOM 2238 N N . ALA A 1 303 ? -0.918 17.730 21.150 1.00 78.06 303 ALA A N 1
ATOM 2239 C CA . ALA A 1 303 ? -1.613 16.574 21.715 1.00 78.06 303 ALA A CA 1
ATOM 2240 C C . ALA A 1 303 ? -1.471 16.452 23.242 1.00 78.06 303 ALA A C 1
ATOM 2242 O O . ALA A 1 303 ? -2.382 15.955 23.906 1.00 78.06 303 ALA A O 1
ATOM 2243 N N . LEU A 1 304 ? -0.351 16.899 23.829 1.00 83.81 304 LEU A N 1
ATOM 2244 C CA . LEU A 1 304 ? -0.109 16.766 25.272 1.00 83.81 304 LEU A CA 1
ATOM 2245 C C . LEU A 1 304 ? -1.202 17.418 26.133 1.00 83.81 304 LEU A C 1
ATOM 2247 O O . LEU A 1 304 ? -1.671 16.756 27.060 1.00 83.81 304 LEU A O 1
ATOM 2251 N N . PRO A 1 305 ? -1.637 18.666 25.869 1.00 88.25 305 PRO A N 1
ATOM 2252 C CA . PRO A 1 305 ? -2.669 19.314 26.674 1.00 88.25 305 PRO A CA 1
ATOM 2253 C C . PRO A 1 305 ? -3.998 18.553 26.658 1.00 88.25 305 PRO A C 1
ATOM 2255 O O . PRO A 1 305 ? -4.642 18.426 27.698 1.00 88.25 305 PRO A O 1
ATOM 2258 N N . GLU A 1 306 ? -4.385 18.000 25.507 1.00 84.62 306 GLU A N 1
ATOM 2259 C CA . GLU A 1 306 ? -5.628 17.240 25.356 1.00 84.62 306 GLU A CA 1
ATOM 2260 C C . GLU A 1 306 ? -5.557 15.897 26.091 1.00 84.62 306 GLU A C 1
ATOM 2262 O O . GLU A 1 306 ? -6.469 15.552 26.844 1.00 84.62 306 GLU A O 1
ATOM 2267 N N . ILE A 1 307 ? -4.433 15.183 25.975 1.00 80.38 307 ILE A N 1
ATOM 2268 C CA . ILE A 1 307 ? -4.197 13.931 26.706 1.00 80.38 307 ILE A CA 1
ATOM 2269 C C . ILE A 1 307 ? -4.193 14.186 28.219 1.00 80.38 307 ILE A C 1
ATOM 2271 O O . ILE A 1 307 ? -4.848 13.464 28.972 1.00 80.38 307 ILE A O 1
ATOM 2275 N N . VAL A 1 308 ? -3.507 15.235 28.686 1.00 85.38 308 VAL A N 1
ATOM 2276 C CA . VAL A 1 308 ? -3.472 15.610 30.109 1.00 85.38 308 VAL A CA 1
ATOM 2277 C C . VAL A 1 308 ? -4.866 15.994 30.610 1.00 85.38 308 VAL A C 1
ATOM 2279 O O . VAL A 1 308 ? -5.271 15.562 31.694 1.00 85.38 308 VAL A O 1
ATOM 2282 N N . ALA A 1 309 ? -5.644 16.744 29.828 1.00 84.56 309 ALA A N 1
ATOM 2283 C CA . ALA A 1 309 ? -7.032 17.067 30.148 1.00 84.56 309 ALA A CA 1
ATOM 2284 C C . ALA A 1 309 ? -7.916 15.809 30.203 1.00 84.56 309 ALA A C 1
ATOM 2286 O O . ALA A 1 309 ? -8.755 15.665 31.092 1.00 84.56 309 ALA A O 1
ATOM 2287 N N . GLN A 1 310 ? -7.728 14.856 29.292 1.00 84.06 310 GLN A N 1
ATOM 2288 C CA . GLN A 1 310 ? -8.523 13.631 29.251 1.00 84.06 310 GLN A CA 1
ATOM 2289 C C . GLN A 1 310 ? -8.200 12.700 30.425 1.00 84.06 310 GLN A C 1
ATOM 2291 O O . GLN A 1 310 ? -9.112 12.155 31.056 1.00 84.06 310 GLN A O 1
ATOM 2296 N N . VAL A 1 311 ? -6.916 12.550 30.759 1.00 84.19 311 VAL A N 1
ATOM 2297 C CA . VAL A 1 311 ? -6.462 11.751 31.902 1.00 84.19 311 VAL A CA 1
ATOM 2298 C C . VAL A 1 311 ? -6.914 12.394 33.209 1.00 84.19 311 VAL A C 1
ATOM 2300 O O . VAL A 1 311 ? -7.522 11.710 34.029 1.00 84.19 311 VAL A O 1
ATOM 2303 N N . SER A 1 312 ? -6.711 13.702 33.393 1.00 86.25 312 SER A N 1
ATOM 2304 C CA . SER A 1 312 ? -7.163 14.405 34.604 1.00 86.25 312 SER A CA 1
ATOM 2305 C C . SER A 1 312 ? -8.677 14.308 34.796 1.00 86.25 312 SER A C 1
ATOM 2307 O O . SER A 1 312 ? -9.124 13.972 35.890 1.00 86.25 312 SER A O 1
ATOM 2309 N N . ASN A 1 313 ? -9.472 14.485 33.737 1.00 86.81 313 ASN A N 1
ATOM 2310 C CA . ASN A 1 313 ? -10.924 14.311 33.799 1.00 86.81 313 ASN A CA 1
ATOM 2311 C C . ASN A 1 313 ? -11.339 12.868 34.111 1.00 86.81 313 ASN A C 1
ATOM 2313 O O . ASN A 1 313 ? -12.303 12.650 34.845 1.00 86.81 313 ASN A O 1
ATOM 2317 N N . SER A 1 314 ? -10.626 11.877 33.574 1.00 86.94 314 SER A N 1
ATOM 2318 C CA . SER A 1 314 ? -10.901 10.461 33.848 1.00 86.94 314 SER A CA 1
ATOM 2319 C C . SER A 1 314 ? -10.569 10.097 35.295 1.00 86.94 314 SER A C 1
ATOM 2321 O O . SER A 1 314 ? -11.367 9.440 35.962 1.00 86.94 314 SER A O 1
ATOM 2323 N N . VAL A 1 315 ? -9.438 10.587 35.811 1.00 84.50 315 VAL A N 1
ATOM 2324 C CA . VAL A 1 315 ? -9.032 10.415 37.211 1.00 84.50 315 VAL A CA 1
ATOM 2325 C C . VAL A 1 315 ? -10.013 11.123 38.144 1.00 84.50 315 VAL A C 1
ATOM 2327 O O . VAL A 1 315 ? -10.492 10.505 39.089 1.00 84.50 315 VAL A O 1
ATOM 2330 N N . LEU A 1 316 ? -10.394 12.371 37.857 1.00 87.88 316 LEU A N 1
ATOM 2331 C CA . LEU A 1 316 ? -11.396 13.105 38.637 1.00 87.88 316 LEU A CA 1
ATOM 2332 C C . LEU A 1 316 ? -12.735 12.361 38.673 1.00 87.88 316 LEU A C 1
ATOM 2334 O O . LEU A 1 316 ? -13.282 12.153 39.753 1.00 87.88 316 LEU A O 1
ATOM 2338 N N . LYS A 1 317 ? -13.229 11.878 37.526 1.00 89.50 317 LYS A N 1
ATOM 2339 C CA . LYS A 1 317 ? -14.470 11.088 37.458 1.00 89.50 317 LYS A CA 1
ATOM 2340 C C . LYS A 1 317 ? -14.391 9.772 38.230 1.00 89.50 317 LYS A C 1
ATOM 2342 O O . LYS A 1 317 ? -15.398 9.352 38.789 1.00 89.50 317 LYS A O 1
ATOM 2347 N N . ALA A 1 318 ? -13.229 9.123 38.260 1.00 84.12 318 ALA A N 1
ATOM 2348 C CA . ALA A 1 318 ? -13.042 7.871 38.988 1.00 84.12 318 ALA A CA 1
ATOM 2349 C C . ALA A 1 318 ? -12.916 8.090 40.506 1.00 84.12 318 ALA A C 1
ATOM 2351 O O . ALA A 1 318 ? -13.470 7.326 41.295 1.00 84.12 318 ALA A O 1
ATOM 2352 N N . VAL A 1 319 ? -12.212 9.143 40.923 1.00 84.44 319 VAL A N 1
ATOM 2353 C CA . VAL A 1 319 ? -11.890 9.404 42.334 1.00 84.44 319 VAL A CA 1
ATOM 2354 C C . VAL A 1 319 ? -13.024 10.137 43.058 1.00 84.44 319 VAL A C 1
ATOM 2356 O O . VAL A 1 319 ? -13.263 9.885 44.239 1.00 84.44 319 VAL A O 1
ATOM 2359 N N . GLN A 1 320 ? -13.771 11.006 42.372 1.00 89.19 320 GLN A N 1
ATOM 2360 C CA . GLN A 1 320 ? -14.817 11.827 42.988 1.00 89.19 320 GLN A CA 1
ATOM 2361 C C . GLN A 1 320 ? -15.942 11.005 43.659 1.00 89.19 320 GLN A C 1
ATOM 2363 O O . GLN A 1 320 ? -16.278 11.313 44.806 1.00 89.19 320 GLN A O 1
ATOM 2368 N N . PRO A 1 321 ? -16.504 9.940 43.049 1.00 89.12 321 PRO A N 1
ATOM 2369 C CA . PRO A 1 321 ? -17.529 9.122 43.700 1.00 89.12 321 PRO A CA 1
ATOM 2370 C C . PRO A 1 321 ? -17.010 8.415 44.954 1.00 89.12 321 PRO A C 1
ATOM 2372 O O . PRO A 1 321 ? -17.724 8.329 45.952 1.00 89.12 321 PRO A O 1
ATOM 2375 N N . TRP A 1 322 ? -15.756 7.951 44.923 1.00 90.38 322 TRP A N 1
ATOM 2376 C CA . TRP A 1 322 ? -15.120 7.299 46.065 1.00 90.38 322 TRP A CA 1
ATOM 2377 C C . TRP A 1 322 ? -14.898 8.278 47.223 1.00 90.38 322 TRP A C 1
ATOM 2379 O O . TRP A 1 322 ? -15.253 7.973 48.361 1.00 90.38 322 TRP A O 1
ATOM 2389 N N . GLY A 1 323 ? -14.407 9.487 46.931 1.00 85.69 323 GLY A N 1
ATOM 2390 C CA . GLY A 1 323 ? -14.241 10.542 47.932 1.00 85.69 323 GLY A CA 1
ATOM 2391 C C . GLY A 1 323 ? -15.569 10.949 48.580 1.00 85.69 323 GLY A C 1
ATOM 2392 O O . GLY A 1 323 ? -15.665 11.028 49.803 1.00 85.69 323 GLY A O 1
ATOM 2393 N N . ILE A 1 324 ? -16.627 11.122 47.780 1.00 88.94 324 ILE A N 1
ATOM 2394 C CA . ILE A 1 324 ? -17.973 11.434 48.291 1.00 88.94 324 ILE A CA 1
ATOM 2395 C C . ILE A 1 324 ? -18.512 10.289 49.162 1.00 88.94 324 ILE A C 1
ATOM 2397 O O . ILE A 1 324 ? -19.116 10.547 50.204 1.00 88.94 324 ILE A O 1
ATOM 2401 N N . ALA A 1 325 ? -18.298 9.031 48.768 1.00 87.94 325 ALA A N 1
ATOM 2402 C CA . ALA A 1 325 ? -18.727 7.873 49.549 1.00 87.94 325 ALA A CA 1
ATOM 2403 C C . ALA A 1 325 ? -18.004 7.789 50.903 1.00 87.94 325 ALA A C 1
ATOM 2405 O O . ALA A 1 325 ? -18.650 7.535 51.919 1.00 87.94 325 ALA A O 1
ATOM 2406 N N . GLN A 1 326 ? -16.699 8.068 50.936 1.00 85.00 326 GLN A N 1
ATOM 2407 C CA . GLN A 1 326 ? -15.928 8.108 52.180 1.00 85.00 326 GLN A CA 1
ATOM 2408 C C . GLN A 1 326 ? -16.409 9.216 53.120 1.00 85.00 326 GLN A C 1
ATOM 2410 O O . GLN A 1 326 ? -16.659 8.944 54.291 1.00 85.00 326 GLN A O 1
ATOM 2415 N N . ILE A 1 327 ? -16.639 10.429 52.606 1.00 88.56 327 ILE A N 1
ATOM 2416 C CA . ILE A 1 327 ? -17.166 11.548 53.407 1.00 88.56 327 ILE A CA 1
ATOM 2417 C C . ILE A 1 327 ? -18.561 11.223 53.966 1.00 88.56 327 ILE A C 1
ATOM 2419 O O . ILE A 1 327 ? -18.864 11.534 55.118 1.00 88.56 327 ILE A O 1
ATOM 2423 N N . LYS A 1 328 ? -19.426 10.567 53.183 1.00 89.25 328 LYS A N 1
ATOM 2424 C CA . LYS A 1 328 ? -20.740 10.112 53.670 1.00 89.25 328 LYS A CA 1
ATOM 2425 C C . LYS A 1 328 ? -20.611 9.060 54.770 1.00 89.25 328 LYS A C 1
ATOM 2427 O O . LYS A 1 328 ? -21.331 9.127 55.760 1.00 89.25 328 LYS A O 1
ATOM 2432 N N . HIS A 1 329 ? -19.692 8.111 54.619 1.00 89.38 329 HIS A N 1
ATOM 2433 C CA . HIS A 1 329 ? -19.482 7.064 55.613 1.00 89.38 329 HIS A CA 1
ATOM 2434 C C . HIS A 1 329 ? -18.941 7.626 56.936 1.00 89.38 329 HIS A C 1
ATOM 2436 O O . HIS A 1 329 ? -19.435 7.262 58.004 1.00 89.38 329 HIS A O 1
ATOM 2442 N N . THR A 1 330 ? -17.974 8.549 56.887 1.00 88.88 330 THR A N 1
ATOM 2443 C CA . THR A 1 330 ? -17.429 9.193 58.093 1.00 88.88 330 THR A CA 1
ATOM 2444 C C . THR A 1 330 ? -18.479 10.052 58.792 1.00 88.88 330 THR A C 1
ATOM 2446 O O . THR A 1 330 ? -18.722 9.862 59.980 1.00 88.88 330 THR A O 1
ATOM 2449 N N . THR A 1 331 ? -19.201 10.901 58.055 1.00 90.69 331 THR A N 1
ATOM 2450 C CA . THR A 1 331 ? -20.267 11.742 58.634 1.00 90.69 331 THR A CA 1
ATOM 2451 C C . THR A 1 331 ? -21.419 10.926 59.228 1.00 90.69 331 THR A C 1
ATOM 2453 O O . THR A 1 331 ? -21.927 11.268 60.297 1.00 90.69 331 THR A O 1
ATOM 2456 N N . GLN A 1 332 ? -21.813 9.816 58.597 1.00 91.94 332 GLN A N 1
ATOM 2457 C CA . GLN A 1 332 ? -22.841 8.922 59.136 1.00 91.94 332 GLN A CA 1
ATOM 2458 C C . GLN A 1 332 ? -22.358 8.178 60.390 1.00 91.94 332 GLN A C 1
ATOM 2460 O O . GLN A 1 332 ? -23.117 8.038 61.351 1.00 91.94 332 GLN A O 1
ATOM 2465 N N . SER A 1 333 ? -21.100 7.730 60.405 1.00 92.38 333 SER A N 1
ATOM 2466 C CA . SER A 1 333 ? -20.473 7.117 61.580 1.00 92.38 333 SER A CA 1
ATOM 2467 C C . SER A 1 333 ? -20.430 8.090 62.763 1.00 92.38 333 SER A C 1
ATOM 2469 O O . SER A 1 333 ? -20.865 7.740 63.864 1.00 92.38 333 SER A O 1
ATOM 2471 N N . ASP A 1 334 ? -19.987 9.326 62.533 1.00 92.12 334 ASP A N 1
ATOM 2472 C CA . ASP A 1 334 ? -19.901 10.360 63.568 1.00 92.12 334 ASP A CA 1
ATOM 2473 C C . ASP A 1 334 ? -21.287 10.720 64.114 1.00 92.12 334 ASP A C 1
ATOM 2475 O O . ASP A 1 334 ? -21.487 10.784 65.330 1.00 92.12 334 ASP A O 1
ATOM 2479 N N . PHE A 1 335 ? -22.286 10.850 63.237 1.00 92.75 335 PHE A N 1
ATOM 2480 C CA . PHE A 1 335 ? -23.669 11.092 63.644 1.00 92.75 335 PHE A CA 1
ATOM 2481 C C . PHE A 1 335 ? -24.223 9.963 64.527 1.00 92.75 335 PHE A C 1
ATOM 2483 O O . PHE A 1 335 ? -24.855 10.218 65.557 1.00 92.75 335 PHE A O 1
ATOM 2490 N N . LEU A 1 336 ? -23.957 8.700 64.175 1.00 93.06 336 LEU A N 1
ATOM 2491 C CA . LEU A 1 336 ? -24.371 7.550 64.982 1.00 93.06 336 LEU A CA 1
ATOM 2492 C C . LEU A 1 336 ? -23.655 7.505 66.337 1.00 93.06 336 LEU A C 1
ATOM 2494 O O . LEU A 1 336 ? -24.282 7.144 67.337 1.00 93.06 336 LEU A O 1
ATOM 2498 N N . GLN A 1 337 ? -22.379 7.894 66.406 1.00 91.62 337 GLN A N 1
ATOM 2499 C CA . GLN A 1 337 ? -21.671 8.007 67.682 1.00 91.62 337 GLN A CA 1
ATOM 2500 C C . GLN A 1 337 ? -22.274 9.090 68.580 1.00 91.62 337 GLN A C 1
ATOM 2502 O O . GLN A 1 337 ? -22.481 8.843 69.771 1.00 91.62 337 GLN A O 1
ATOM 2507 N N . VAL A 1 338 ? -22.594 10.262 68.025 1.00 93.00 338 VAL A N 1
ATOM 2508 C CA . VAL A 1 338 ? -23.256 11.343 68.771 1.00 93.00 338 VAL A CA 1
ATOM 2509 C C . VAL A 1 338 ? -24.616 10.874 69.290 1.00 93.00 338 VAL A C 1
ATOM 2511 O O . VAL A 1 338 ? -24.897 11.036 70.477 1.00 93.00 338 VAL A O 1
ATOM 2514 N N . LYS A 1 339 ? -25.412 10.195 68.453 1.00 93.50 339 LYS A N 1
ATOM 2515 C CA . LYS A 1 339 ? -26.724 9.654 68.842 1.00 93.50 339 LYS A CA 1
ATOM 2516 C C . LYS A 1 339 ? -26.635 8.600 69.954 1.00 93.50 339 LYS A C 1
ATOM 2518 O O . LYS A 1 339 ? -27.468 8.586 70.858 1.00 93.50 339 LYS A O 1
ATOM 2523 N N . ARG A 1 340 ? -25.622 7.723 69.930 1.00 93.25 340 ARG A N 1
ATOM 2524 C CA . ARG A 1 340 ? -25.384 6.759 71.024 1.00 93.25 340 ARG A CA 1
ATOM 2525 C C . ARG A 1 340 ? -24.989 7.463 72.321 1.00 93.25 340 ARG A C 1
ATOM 2527 O O . ARG A 1 340 ? -25.491 7.096 73.379 1.00 93.25 340 ARG A O 1
ATOM 2534 N N . LYS A 1 341 ? -24.129 8.485 72.247 1.00 91.94 341 LYS A N 1
ATOM 2535 C CA . LYS A 1 341 ? -23.730 9.278 73.420 1.00 91.94 341 LYS A CA 1
ATOM 2536 C C . LYS A 1 341 ? -24.915 10.027 74.033 1.00 91.94 341 LYS A C 1
ATOM 2538 O O . LYS A 1 341 ? -25.028 10.050 75.254 1.00 91.94 341 LYS A O 1
ATOM 2543 N N . SER A 1 342 ? -25.810 10.596 73.223 1.00 91.44 342 SER A N 1
ATOM 2544 C CA . SER A 1 342 ? -27.013 11.269 73.731 1.00 91.44 342 SER A CA 1
ATOM 2545 C C . SER A 1 342 ? -28.013 10.289 74.351 1.00 91.44 342 SER A C 1
ATOM 2547 O O . SER A 1 342 ? -28.513 10.557 75.437 1.00 91.44 342 SER A O 1
ATOM 2549 N N . ALA A 1 343 ? -28.243 9.128 73.726 1.00 90.69 343 ALA A N 1
ATOM 2550 C CA . ALA A 1 343 ? -29.122 8.094 74.281 1.00 90.69 343 ALA A CA 1
ATOM 2551 C C . ALA A 1 343 ? -28.588 7.531 75.610 1.00 90.69 343 ALA A C 1
ATOM 2553 O O . ALA A 1 343 ? -29.349 7.335 76.551 1.00 90.69 343 ALA A O 1
ATOM 2554 N N . SER A 1 344 ? -27.270 7.332 75.721 1.00 89.31 344 SER A N 1
ATOM 2555 C CA . SER A 1 344 ? -26.643 6.901 76.976 1.00 89.31 344 SER A CA 1
ATOM 2556 C C . SER A 1 344 ? -26.773 7.941 78.091 1.00 89.31 344 SER A C 1
ATOM 2558 O O . SER A 1 344 ? -26.852 7.552 79.252 1.00 89.31 344 SER A O 1
ATOM 2560 N N . ARG A 1 345 ? -26.783 9.242 77.764 1.00 88.75 345 ARG A N 1
ATOM 2561 C CA . ARG A 1 345 ? -27.035 10.309 78.746 1.00 88.75 345 ARG A CA 1
ATOM 2562 C C . ARG A 1 345 ? -28.491 10.315 79.208 1.00 88.75 345 ARG A C 1
ATOM 2564 O O . ARG A 1 345 ? -28.716 10.340 80.407 1.00 88.75 345 ARG A O 1
ATOM 2571 N N . GLN A 1 346 ? -29.450 10.193 78.287 1.00 86.12 346 GLN A N 1
ATOM 2572 C CA . GLN A 1 346 ? -30.875 10.098 78.637 1.00 86.12 346 GLN A CA 1
ATOM 2573 C C . GLN A 1 346 ? -31.178 8.874 79.510 1.00 86.12 346 GLN A C 1
ATOM 2575 O O . GLN A 1 346 ? -31.841 9.000 80.531 1.00 86.12 346 GLN A O 1
ATOM 2580 N N . ALA A 1 347 ? -30.621 7.705 79.178 1.00 83.31 347 ALA A N 1
ATOM 2581 C CA . ALA A 1 347 ? -30.794 6.503 79.995 1.00 83.31 347 ALA A CA 1
ATOM 2582 C C . ALA A 1 347 ? -30.184 6.646 81.405 1.00 83.31 347 ALA A C 1
ATOM 2584 O O . ALA A 1 347 ? -30.718 6.099 82.368 1.00 83.31 347 ALA A O 1
ATOM 2585 N N . ALA A 1 348 ? -29.078 7.389 81.542 1.00 81.81 348 ALA A N 1
ATOM 2586 C CA . ALA A 1 348 ? -28.484 7.689 82.844 1.00 81.81 348 ALA A CA 1
ATOM 2587 C C . ALA A 1 348 ? -29.332 8.678 83.668 1.00 81.81 348 ALA A C 1
ATOM 2589 O O . ALA A 1 348 ? -29.357 8.571 84.891 1.00 81.81 348 ALA A O 1
ATOM 2590 N N . GLU A 1 349 ? -30.042 9.603 83.017 1.00 80.38 349 GLU A N 1
ATOM 2591 C CA . GLU A 1 349 ? -30.978 10.526 83.673 1.00 80.38 349 GLU A CA 1
ATOM 2592 C C . GLU A 1 349 ? -32.273 9.818 84.114 1.00 80.38 349 GLU A C 1
ATOM 2594 O O . GLU A 1 349 ? -32.757 10.062 85.217 1.00 80.38 349 GLU A O 1
ATOM 2599 N N . GLU A 1 350 ? -32.804 8.886 83.315 1.00 78.81 350 GLU A N 1
ATOM 2600 C CA . GLU A 1 350 ? -34.025 8.135 83.655 1.00 78.81 350 GLU A CA 1
ATOM 2601 C C . GLU A 1 350 ? -33.786 7.044 84.720 1.00 78.81 350 GLU A C 1
ATOM 2603 O O . GLU A 1 350 ? -34.658 6.775 85.550 1.00 78.81 350 GLU A O 1
ATOM 2608 N N . GLY A 1 351 ? -32.585 6.454 84.768 1.00 67.06 351 GLY A N 1
ATOM 2609 C CA . GLY A 1 351 ? -32.220 5.393 85.717 1.00 67.06 351 GLY A CA 1
ATOM 2610 C C . GLY A 1 351 ? -32.016 5.831 87.176 1.00 67.06 351 GLY A C 1
ATOM 2611 O O . GLY A 1 351 ? -31.854 4.971 88.041 1.00 67.06 351 GLY A O 1
ATOM 2612 N N . PHE A 1 352 ? -32.037 7.133 87.485 1.00 57.66 352 PHE A N 1
ATOM 2613 C CA . PHE A 1 352 ? -31.827 7.660 88.846 1.00 57.66 352 PHE A CA 1
ATOM 2614 C C . PHE A 1 352 ? -33.134 7.962 89.606 1.00 57.66 352 PHE A C 1
ATOM 2616 O O . PHE A 1 352 ? -33.148 8.717 90.573 1.00 57.66 352 PHE A O 1
ATOM 2623 N N . SER A 1 353 ? -34.247 7.354 89.193 1.00 62.34 353 SER A N 1
ATOM 2624 C CA . SER A 1 353 ? -35.528 7.397 89.915 1.00 62.34 353 SER A CA 1
ATOM 2625 C C . SER A 1 353 ? -35.894 6.027 90.500 1.00 62.34 353 SER A C 1
ATOM 2627 O O . SER A 1 353 ? -37.033 5.574 90.449 1.00 62.34 353 SER A O 1
ATOM 2629 N N . GLY A 1 354 ? -34.902 5.336 91.069 1.00 61.62 354 GLY A N 1
ATOM 2630 C CA . GLY A 1 354 ? -35.156 4.173 91.915 1.00 61.62 354 GLY A CA 1
ATOM 2631 C C . GLY A 1 354 ? -35.846 4.606 93.218 1.00 61.62 354 GLY A C 1
ATOM 2632 O O . GLY A 1 354 ? -35.416 5.594 93.819 1.00 61.62 354 GLY A O 1
ATOM 2633 N N . PRO A 1 355 ? -36.909 3.914 93.666 1.00 59.94 355 PRO A N 1
ATOM 2634 C CA . PRO A 1 355 ? -37.607 4.253 94.900 1.00 59.94 355 PRO A CA 1
ATOM 2635 C C . PRO A 1 355 ? -36.634 4.192 96.079 1.00 59.94 355 PRO A C 1
ATOM 2637 O O . PRO A 1 355 ? -35.879 3.229 96.223 1.00 59.94 355 PRO A O 1
ATOM 2640 N N . ALA A 1 356 ? -36.648 5.240 96.907 1.00 61.97 356 ALA A N 1
ATOM 2641 C CA . ALA A 1 356 ? -35.840 5.315 98.115 1.00 61.97 356 ALA A CA 1
ATOM 2642 C C . ALA A 1 356 ? -36.021 4.028 98.946 1.00 61.97 356 ALA A C 1
ATOM 2644 O O . ALA A 1 356 ? -37.164 3.601 99.140 1.00 61.97 356 ALA A O 1
ATOM 2645 N N . PRO A 1 357 ? -34.931 3.398 99.425 1.00 63.47 357 PRO A N 1
ATOM 2646 C CA . PRO A 1 357 ? -35.032 2.211 100.259 1.00 63.47 357 PRO A CA 1
ATOM 2647 C C . PRO A 1 357 ? -35.846 2.557 101.508 1.00 63.47 357 PRO A C 1
ATOM 2649 O O . PRO A 1 357 ? -35.480 3.438 102.288 1.00 63.47 357 PRO A O 1
ATOM 2652 N N . GLY A 1 358 ? -37.000 1.903 101.639 1.00 64.69 358 GLY A N 1
ATOM 2653 C CA . GLY A 1 358 ? -37.883 2.057 102.787 1.00 64.69 358 GLY A CA 1
ATOM 2654 C C . GLY A 1 358 ? -37.191 1.582 104.069 1.00 64.69 358 GLY A C 1
ATOM 2655 O O . GLY A 1 358 ? -36.385 0.653 104.014 1.00 64.69 358 GLY A O 1
ATOM 2656 N N . PRO A 1 359 ? -37.476 2.209 105.223 1.00 63.47 359 PRO A N 1
ATOM 2657 C CA . PRO A 1 359 ? -36.842 1.850 106.482 1.00 63.47 359 PRO A CA 1
ATOM 2658 C C . PRO A 1 359 ? -37.294 0.454 106.923 1.00 63.47 359 PRO A C 1
ATOM 2660 O O . PRO A 1 359 ? -38.474 0.237 107.209 1.00 63.47 359 PRO A O 1
ATOM 2663 N N . ASP A 1 360 ? -36.339 -0.474 106.994 1.00 57.06 360 ASP A N 1
ATOM 2664 C CA . ASP A 1 360 ? -36.538 -1.814 107.538 1.00 57.06 360 ASP A CA 1
ATOM 2665 C C . ASP A 1 360 ? -37.012 -1.731 108.994 1.00 57.06 360 ASP A C 1
ATOM 2667 O O . ASP A 1 360 ? -36.306 -1.291 109.907 1.00 57.06 360 ASP A O 1
ATOM 2671 N N . ARG A 1 361 ? -38.256 -2.162 109.202 1.00 56.44 361 ARG A N 1
ATOM 2672 C CA . ARG A 1 361 ? -38.846 -2.395 110.516 1.00 56.44 361 ARG A CA 1
ATOM 2673 C C . ARG A 1 361 ? -38.402 -3.763 111.028 1.00 56.44 361 ARG A C 1
ATOM 2675 O O . ARG A 1 361 ? -38.828 -4.784 110.507 1.00 56.44 361 ARG A O 1
ATOM 2682 N N . THR A 1 362 ? -37.601 -3.727 112.093 1.00 59.25 362 THR A N 1
ATOM 2683 C CA . THR A 1 362 ? -37.697 -4.547 113.320 1.00 59.25 362 THR A CA 1
ATOM 2684 C C . THR A 1 362 ? -38.302 -5.947 113.212 1.00 59.25 362 THR A C 1
ATOM 2686 O O . THR A 1 362 ? -39.495 -6.068 112.948 1.00 59.25 362 THR A O 1
ATOM 2689 N N . SER A 1 363 ? -37.563 -6.956 113.684 1.00 50.84 363 SER A N 1
ATOM 2690 C CA . SER A 1 363 ? -38.068 -7.957 114.646 1.00 50.84 363 SER A CA 1
ATOM 2691 C C . SER A 1 363 ? -36.902 -8.681 115.338 1.00 50.84 363 SER A C 1
ATOM 2693 O O . SER A 1 363 ? -36.162 -9.418 114.696 1.00 50.84 363 SER A O 1
ATOM 2695 N N . ALA A 1 364 ? -36.758 -8.437 116.645 1.00 45.06 364 ALA A N 1
ATOM 2696 C CA . ALA A 1 364 ? -36.171 -9.364 117.625 1.00 45.06 364 ALA A CA 1
ATOM 2697 C C . ALA A 1 364 ? -37.183 -10.522 117.880 1.00 45.06 364 ALA A C 1
ATOM 2699 O O . ALA A 1 364 ? -38.317 -10.394 117.399 1.00 45.06 364 ALA A O 1
ATOM 2700 N N . PRO A 1 365 ? -36.875 -11.630 118.588 1.00 60.19 365 PRO A N 1
ATOM 2701 C CA . PRO A 1 365 ? -36.104 -11.731 119.837 1.00 60.19 365 PRO A CA 1
ATOM 2702 C C . PRO A 1 365 ? -34.780 -12.497 119.740 1.00 60.19 365 PRO A C 1
ATOM 2704 O O . PRO A 1 365 ? -34.660 -13.394 118.876 1.00 60.19 365 PRO A O 1
#

Sequence (365 aa):
MPRTVLYNCEWLPVRLYKKTVPACPFCGTVGHRADTCPRPKPGRCTSCGVQVPAATPDGPTEHQCIPSCLLRGGGHKTGAAGCAGRFRQPVKSGSPRGSKLRTTGGGGAQTGSDSQDWPKKAPAVKSNKAEPKKTNTGHSTNVTSGTPSDPPVLVKDFPPLTPVQAQVSCWGGAVSGPSPSPSPTETTLHQQIGELRRQNQILARKVQELEAKQVGSSEPVQEAKAEDGDDGSSVTSRLTSVSRQDADTVVGPAFITRYIGRIESLEHKTEQLEASVAALPTQIMSVVHESFQDMFTAALTQALPEIVAQVSNSVLKAVQPWGIAQIKHTTQSDFLQVKRKSASRQAAEEGFSGPAPGPDRTSAP

Secondary structure (DSSP, 8-state):
--SEEEETTEEEE-------EEBPTTT--BSS-GGG-SS--TTB-TTT--BPPPPBTTBSPP-------TTT--SS-TT-TT-TTSEEPPPPTTS---------------------------------------------------------------------------------PPPPPPPHHHHHHHHHHHHHHHHHHHHHHHHHHHHHHHHHT----------------------S---TTSSSSSS-HHHHHHHHHHHHHHHHHHHHHHHHHHHHHHHHHHHHHHHHHHHHHHHHHHHHHHHHHHHHHHHHHHHHHHHHHHHHHHHHHHHHHHHHHHHHHHHHHHTT-PPPPPP------

pLDDT: mean 70.91, std 20.34, range [31.41, 96.25]

Foldseek 3Di:
DDQWDQDPNDTHGDDDPQPFFFQALQPRHGDDHVVPDPDRDAQADSFARDRFPHADPVGGDDDDRQGAAPQPRDRGGHLPPPPPSRTDRPDPPPDPPPPPPPCPDDDDDDDDDDDDDDDDDDDDDDDDDDDDDDDDDDDDDDDDDDDDDDDDDDDDDDDDDDPPPPPPDDPDDDDPDDDPDDDPVRVVVVVVVVVVVVVVVVVVVVVVVVVVVVVVVPDPPPPPDPDDDDDDDDDDDDDDPPDPPPPPPPCPPVNVVVVVVVVVVVVVVVVVVVVVVVCVVVVVVVVCVVVCVVVVVVVCVVVVVVVVVVVVVVCCVVVVVVVVVVVVVVVVVVVVVVVVVVVVVVCVVVVPPDPDPDDDDDDDD

Mean predicted aligned error: 22.02 Å

InterPro domains:
  IPR036875 Zinc finger, CCHC-type superfamily [SSF57756] (20-49)

Organism: Rhipicephalus microplus (NCBI:txid6941)